Protein AF-A0A7S0QGD7-F1 (afdb_monomer_lite)

Structure (mmCIF, N/CA/C/O backbone):
data_AF-A0A7S0QGD7-F1
#
_entry.id   AF-A0A7S0QGD7-F1
#
loop_
_atom_site.group_PDB
_atom_site.id
_atom_site.type_symbol
_atom_site.label_atom_id
_atom_site.label_alt_id
_atom_site.label_comp_id
_atom_site.label_asym_id
_atom_site.label_entity_id
_atom_site.label_seq_id
_atom_site.pdbx_PDB_ins_code
_atom_site.Cartn_x
_atom_site.Cartn_y
_atom_site.Cartn_z
_atom_site.occupancy
_atom_site.B_iso_or_equiv
_atom_site.auth_seq_id
_atom_site.auth_comp_id
_atom_site.auth_asym_id
_atom_site.auth_atom_id
_atom_site.pdbx_PDB_model_num
ATOM 1 N N . MET A 1 1 ? 4.410 7.554 -33.770 1.00 37.44 1 MET A N 1
ATOM 2 C CA . MET A 1 1 ? 4.628 6.536 -34.822 1.00 37.44 1 MET A CA 1
ATOM 3 C C . MET A 1 1 ? 3.357 5.714 -34.917 1.00 37.44 1 MET A C 1
ATOM 5 O O . MET A 1 1 ? 2.887 5.290 -33.873 1.00 37.44 1 MET A O 1
ATOM 9 N N . ALA A 1 2 ? 2.767 5.565 -36.105 1.00 34.56 2 ALA A N 1
ATOM 10 C CA . ALA A 1 2 ? 1.618 4.678 -36.307 1.00 34.56 2 ALA A CA 1
ATOM 11 C C . ALA A 1 2 ? 2.137 3.257 -36.584 1.00 34.56 2 ALA A C 1
ATOM 13 O O . ALA A 1 2 ? 3.030 3.092 -37.414 1.00 34.56 2 ALA A O 1
ATOM 14 N N . PHE A 1 3 ? 1.630 2.265 -35.852 1.00 37.47 3 PHE A N 1
ATOM 15 C CA . PHE A 1 3 ? 2.099 0.873 -35.857 1.00 37.47 3 PHE A CA 1
ATOM 16 C C . PHE A 1 3 ? 1.138 -0.060 -36.622 1.00 37.47 3 PHE A C 1
ATOM 18 O O . PHE A 1 3 ? 0.799 -1.139 -36.138 1.00 37.47 3 PHE A O 1
ATOM 25 N N . ASP A 1 4 ? 0.676 0.342 -37.808 1.00 34.66 4 ASP A N 1
ATOM 26 C CA . ASP A 1 4 ? -0.223 -0.497 -38.610 1.00 34.66 4 ASP A CA 1
ATOM 27 C C . ASP A 1 4 ? 0.532 -1.688 -39.229 1.00 34.66 4 ASP A C 1
ATOM 29 O O . ASP A 1 4 ? 1.551 -1.521 -39.899 1.00 34.66 4 ASP A O 1
ATOM 33 N N . GLY A 1 5 ? 0.025 -2.907 -39.002 1.00 48.41 5 GLY A N 1
ATOM 34 C CA . GLY A 1 5 ? 0.535 -4.151 -39.604 1.00 48.41 5 GLY A CA 1
ATOM 35 C C . GLY A 1 5 ? 1.530 -4.956 -38.759 1.00 48.41 5 GLY A C 1
ATOM 36 O O . GLY A 1 5 ? 1.986 -6.011 -39.199 1.00 48.41 5 GLY A O 1
ATOM 37 N N . ILE A 1 6 ? 1.851 -4.506 -37.545 1.00 41.91 6 ILE A N 1
ATOM 38 C CA . ILE A 1 6 ? 2.681 -5.259 -36.598 1.00 41.91 6 ILE A CA 1
ATOM 39 C C . ILE A 1 6 ? 1.785 -6.226 -35.796 1.00 41.91 6 ILE A C 1
ATOM 41 O O . ILE A 1 6 ? 0.748 -5.789 -35.290 1.00 41.91 6 ILE A O 1
ATOM 45 N N . PRO A 1 7 ? 2.144 -7.519 -35.642 1.00 56.75 7 PRO A N 1
ATOM 46 C CA . PRO A 1 7 ? 1.398 -8.440 -34.783 1.00 56.75 7 PRO A CA 1
ATOM 47 C C . PRO A 1 7 ? 1.181 -7.852 -33.381 1.00 56.75 7 PRO A C 1
ATOM 49 O O . PRO A 1 7 ? 2.079 -7.225 -32.824 1.00 56.75 7 PRO A O 1
ATOM 52 N N . ALA A 1 8 ? 0.007 -8.060 -32.778 1.00 60.03 8 ALA A N 1
ATOM 53 C CA . ALA A 1 8 ? -0.340 -7.451 -31.487 1.00 60.03 8 ALA A CA 1
ATOM 54 C C . ALA A 1 8 ? 0.658 -7.783 -30.355 1.00 60.03 8 ALA A C 1
ATOM 56 O O . ALA A 1 8 ? 0.902 -6.956 -29.475 1.00 60.03 8 ALA A O 1
ATOM 57 N N . THR A 1 9 ? 1.275 -8.968 -30.398 1.00 59.69 9 THR A N 1
ATOM 58 C CA . THR A 1 9 ? 2.369 -9.367 -29.495 1.00 59.69 9 THR A CA 1
ATOM 59 C C . THR A 1 9 ? 3.579 -8.448 -29.648 1.00 59.69 9 THR A C 1
ATOM 61 O O . THR A 1 9 ? 4.047 -7.867 -28.672 1.00 59.69 9 THR A O 1
ATOM 64 N N . THR A 1 10 ? 3.982 -8.192 -30.890 1.00 64.69 10 THR A N 1
ATOM 65 C CA . THR A 1 10 ? 5.076 -7.285 -31.234 1.00 64.69 10 THR A CA 1
ATOM 66 C C . THR A 1 10 ? 4.744 -5.827 -30.896 1.00 64.69 10 THR A C 1
ATOM 68 O O . THR A 1 10 ? 5.628 -5.084 -30.486 1.00 64.69 10 THR A O 1
ATOM 71 N N . HIS A 1 11 ? 3.475 -5.405 -30.951 1.00 76.44 11 HIS A N 1
ATOM 72 C CA . HIS A 1 11 ? 3.074 -4.064 -30.500 1.00 76.44 11 HIS A CA 1
ATOM 73 C C . HIS A 1 11 ? 3.329 -3.854 -28.994 1.00 76.44 11 HIS A C 1
ATOM 75 O O . HIS A 1 11 ? 3.847 -2.814 -28.573 1.00 76.44 11 HIS A O 1
ATOM 81 N N . LYS A 1 12 ? 2.991 -4.849 -28.167 1.00 80.50 12 LYS A N 1
ATOM 82 C CA . LYS A 1 12 ? 3.200 -4.803 -26.713 1.00 80.50 12 LYS A CA 1
ATOM 83 C C . LYS A 1 12 ? 4.687 -4.737 -26.362 1.00 80.50 12 LYS A C 1
ATOM 85 O O . LYS A 1 12 ? 5.102 -3.875 -25.593 1.00 80.50 12 LYS A O 1
ATOM 90 N N . GLU A 1 13 ? 5.485 -5.594 -26.982 1.00 83.38 13 GLU A N 1
ATOM 91 C CA . GLU A 1 13 ? 6.941 -5.640 -26.820 1.00 83.38 13 GLU A CA 1
ATOM 92 C C . GLU A 1 13 ? 7.596 -4.324 -27.274 1.00 83.38 13 GLU A C 1
ATOM 94 O O . GLU A 1 13 ? 8.417 -3.752 -26.556 1.00 83.38 13 GLU A O 1
ATOM 99 N N . CYS A 1 14 ? 7.172 -3.762 -28.413 1.00 81.62 14 CYS A N 1
ATOM 100 C CA . CYS A 1 14 ? 7.611 -2.437 -28.859 1.00 81.62 14 CYS A CA 1
ATOM 101 C C . CYS A 1 14 ? 7.268 -1.333 -27.849 1.00 81.62 14 CYS A C 1
ATOM 103 O O . CYS A 1 14 ? 8.095 -0.452 -27.612 1.00 81.62 14 CYS A O 1
ATOM 105 N N . THR A 1 15 ? 6.088 -1.388 -27.225 1.00 85.00 15 THR A N 1
ATOM 106 C CA . THR A 1 15 ? 5.669 -0.411 -26.204 1.00 85.00 15 THR A CA 1
ATOM 107 C C . THR A 1 15 ? 6.567 -0.486 -24.967 1.00 85.00 15 THR A C 1
ATOM 109 O O . THR A 1 15 ? 7.046 0.537 -24.478 1.00 85.00 15 THR A O 1
ATOM 112 N N . MET A 1 16 ? 6.864 -1.699 -24.498 1.00 88.25 16 MET A N 1
ATOM 113 C CA . MET A 1 16 ? 7.786 -1.936 -23.386 1.00 88.25 16 MET A CA 1
ATOM 114 C C . MET A 1 16 ? 9.193 -1.403 -23.664 1.00 88.25 16 MET A C 1
ATOM 116 O O . MET A 1 16 ? 9.771 -0.705 -22.830 1.00 88.25 16 MET A O 1
ATOM 120 N N . LEU A 1 17 ? 9.734 -1.704 -24.848 1.00 82.62 17 LEU A N 1
ATOM 121 C CA . LEU A 1 17 ? 11.051 -1.229 -25.274 1.00 82.62 17 LEU A CA 1
ATOM 122 C C . LEU A 1 17 ? 11.107 0.297 -25.353 1.00 82.62 17 LEU A C 1
ATOM 124 O O . LEU A 1 17 ? 12.063 0.899 -24.863 1.00 82.62 17 LEU A O 1
ATOM 128 N N . ALA A 1 18 ? 10.084 0.919 -25.945 1.00 82.50 18 ALA A N 1
ATOM 129 C CA . ALA A 1 18 ? 9.985 2.370 -26.044 1.00 82.50 18 ALA A CA 1
ATOM 130 C C . ALA A 1 18 ? 9.961 3.022 -24.655 1.00 82.50 18 ALA A C 1
ATOM 132 O O . ALA A 1 18 ? 10.733 3.947 -24.408 1.00 82.50 18 ALA A O 1
ATOM 133 N N . PHE A 1 19 ? 9.164 2.483 -23.727 1.00 86.69 19 PHE A N 1
ATOM 134 C CA . PHE A 1 19 ? 9.094 2.972 -22.351 1.00 86.69 19 PHE A CA 1
ATOM 135 C C . PHE A 1 19 ? 10.448 2.884 -21.631 1.00 86.69 19 PHE A C 1
ATOM 137 O O . PHE A 1 19 ? 10.914 3.868 -21.054 1.00 86.69 19 PHE A O 1
ATOM 144 N N . LEU A 1 20 ? 11.120 1.729 -21.688 1.00 85.62 20 LEU A N 1
ATOM 145 C CA . LEU A 1 20 ? 12.429 1.557 -21.050 1.00 85.62 20 LEU A CA 1
ATOM 146 C C . LEU A 1 20 ? 13.501 2.491 -21.637 1.00 85.62 20 LEU A C 1
ATOM 148 O O . LEU A 1 20 ? 14.404 2.923 -20.910 1.00 85.62 20 LEU A O 1
ATOM 152 N N . TYR A 1 21 ? 13.413 2.783 -22.938 1.00 80.75 21 TYR A N 1
ATOM 153 C CA . TYR A 1 21 ? 14.302 3.712 -23.630 1.00 80.75 21 TYR A CA 1
ATOM 154 C C . TYR A 1 21 ? 14.054 5.159 -23.193 1.00 80.75 21 TYR A C 1
ATOM 156 O O . TYR A 1 21 ? 14.991 5.837 -22.777 1.00 80.75 21 TYR A O 1
ATOM 164 N N . GLU A 1 22 ? 12.797 5.609 -23.216 1.00 82.81 22 GLU A N 1
ATOM 165 C CA . GLU A 1 22 ? 12.394 6.958 -22.798 1.00 82.81 22 GLU A CA 1
ATOM 166 C C . GLU A 1 22 ? 12.789 7.246 -21.345 1.00 82.81 22 GLU A C 1
ATOM 168 O O . GLU A 1 22 ? 13.315 8.311 -21.025 1.00 82.81 22 GLU A O 1
ATOM 173 N N . LYS A 1 23 ? 12.608 6.259 -20.463 1.00 85.56 23 LYS A N 1
ATOM 174 C CA . LYS A 1 23 ? 12.928 6.364 -19.036 1.00 85.56 23 LYS A CA 1
ATOM 175 C C . LYS A 1 23 ? 14.399 6.140 -18.697 1.00 85.56 23 LYS A C 1
ATOM 177 O O . LYS A 1 23 ? 14.766 6.165 -17.520 1.00 85.56 23 LYS A O 1
ATOM 182 N N . ASN A 1 24 ? 15.247 5.908 -19.699 1.00 82.31 24 ASN A N 1
ATOM 183 C CA . ASN A 1 24 ? 16.685 5.693 -19.543 1.00 82.31 24 ASN A CA 1
ATOM 184 C C . ASN A 1 24 ? 17.036 4.602 -18.503 1.00 82.31 24 ASN A C 1
ATOM 186 O O . ASN A 1 24 ? 18.085 4.662 -17.865 1.00 82.31 24 ASN A O 1
ATOM 190 N N . VAL A 1 25 ? 16.170 3.589 -18.326 1.00 76.94 25 VAL A N 1
ATOM 191 C CA . VAL A 1 25 ? 16.216 2.577 -17.238 1.00 76.94 25 VAL A CA 1
ATOM 192 C C . VAL A 1 25 ? 17.491 1.732 -17.265 1.00 76.94 25 VAL A C 1
ATOM 194 O O . VAL A 1 25 ? 17.766 0.993 -16.334 1.00 76.94 25 VAL A O 1
ATOM 197 N N . VAL A 1 26 ? 18.347 1.841 -18.277 1.00 62.25 26 VAL A N 1
ATOM 198 C CA . VAL A 1 26 ? 19.556 1.023 -18.357 1.00 62.25 26 VAL A CA 1
ATOM 199 C C . VAL A 1 26 ? 20.800 1.898 -18.473 1.00 62.25 26 VAL A C 1
ATOM 201 O O . VAL A 1 26 ? 21.200 2.324 -19.554 1.00 62.25 26 VAL A O 1
ATOM 204 N N . ARG A 1 27 ? 21.500 2.059 -17.341 1.00 50.19 27 ARG A N 1
ATOM 205 C CA . ARG A 1 27 ? 22.958 2.239 -17.350 1.00 50.19 27 ARG A CA 1
ATOM 206 C C . ARG A 1 27 ? 23.563 0.863 -17.578 1.00 50.19 27 ARG A C 1
ATOM 208 O O . ARG A 1 27 ? 23.903 0.162 -16.632 1.00 50.19 27 ARG A O 1
ATOM 215 N N . ILE A 1 28 ? 23.753 0.477 -18.829 1.00 54.00 28 ILE A N 1
ATOM 216 C CA . ILE A 1 28 ? 24.900 -0.395 -19.070 1.00 54.00 28 ILE A CA 1
ATOM 217 C C . ILE A 1 28 ? 26.111 0.513 -18.871 1.00 54.00 28 ILE A C 1
ATOM 219 O O . ILE A 1 28 ? 26.023 1.687 -19.241 1.00 54.00 28 ILE A O 1
ATOM 223 N N . ARG A 1 29 ? 27.154 0.017 -18.187 1.00 52.53 29 ARG A N 1
ATOM 224 C CA . ARG A 1 29 ? 28.385 0.762 -17.851 1.00 52.53 29 ARG A CA 1
ATOM 225 C C . ARG A 1 29 ? 28.686 1.840 -18.896 1.00 52.53 29 ARG A C 1
ATOM 227 O O . ARG A 1 29 ? 28.583 1.566 -20.089 1.00 52.53 29 ARG A O 1
ATOM 234 N N . ALA A 1 30 ? 29.058 3.048 -18.470 1.00 48.59 30 ALA A N 1
ATOM 235 C CA . ALA A 1 30 ? 29.512 4.073 -19.409 1.00 48.59 30 ALA A CA 1
ATOM 236 C C . ALA A 1 30 ? 30.524 3.443 -20.394 1.00 48.59 30 ALA A C 1
ATOM 238 O O . ALA A 1 30 ? 31.531 2.892 -19.956 1.00 48.59 30 ALA A O 1
ATOM 239 N N . GLY A 1 31 ? 30.191 3.424 -21.692 1.00 56.72 31 GLY A N 1
ATOM 240 C CA . GLY A 1 31 ? 30.956 2.714 -22.730 1.00 56.72 31 GLY A CA 1
ATOM 241 C C . GLY A 1 31 ? 30.296 1.467 -23.336 1.00 56.72 31 GLY A C 1
ATOM 242 O O . GLY A 1 31 ? 30.813 0.920 -24.306 1.00 56.72 31 GLY A O 1
ATOM 243 N N . SER A 1 32 ? 29.149 1.015 -22.835 1.00 67.94 32 SER A N 1
ATOM 244 C CA . SER A 1 32 ? 28.465 -0.136 -23.422 1.00 67.94 32 SER A CA 1
ATOM 245 C C . SER A 1 32 ? 27.886 0.147 -24.794 1.00 67.94 32 SER A C 1
ATOM 247 O O . SER A 1 32 ? 27.214 1.159 -25.023 1.00 67.94 32 SER A O 1
ATOM 249 N N . THR A 1 33 ? 28.115 -0.793 -25.704 1.00 72.88 33 THR A N 1
ATOM 250 C CA . THR A 1 33 ? 27.683 -0.660 -27.088 1.00 72.88 33 THR A CA 1
ATOM 251 C C . THR A 1 33 ? 26.153 -0.731 -27.199 1.00 72.88 33 THR A C 1
ATOM 253 O O . THR A 1 33 ? 25.484 -1.344 -26.353 1.00 72.88 33 THR A O 1
ATOM 256 N N . PRO A 1 34 ? 25.568 -0.130 -28.252 1.00 68.56 34 PRO A N 1
ATOM 257 C CA . PRO A 1 34 ? 24.153 -0.299 -28.583 1.00 68.56 34 PRO A CA 1
ATOM 258 C C . PRO A 1 34 ? 23.689 -1.765 -28.593 1.00 68.56 34 PRO A C 1
ATOM 260 O O . PRO A 1 34 ? 22.565 -2.043 -28.180 1.00 68.56 34 PRO A O 1
ATOM 263 N N . ASP A 1 35 ? 24.559 -2.703 -28.973 1.00 71.62 35 ASP A N 1
ATOM 264 C CA . ASP A 1 35 ? 24.234 -4.132 -29.035 1.00 71.62 35 ASP A CA 1
ATOM 265 C C . ASP A 1 35 ? 24.026 -4.765 -27.659 1.00 71.62 35 ASP A C 1
ATOM 267 O O . ASP A 1 35 ? 23.107 -5.565 -27.485 1.00 71.62 35 ASP A O 1
ATOM 271 N N . ILE A 1 36 ? 24.825 -4.388 -26.655 1.00 70.88 36 ILE A N 1
ATOM 272 C CA . ILE A 1 36 ? 24.639 -4.889 -25.284 1.00 70.88 36 ILE A CA 1
ATOM 273 C C . ILE A 1 36 ? 23.316 -4.351 -24.720 1.00 70.88 36 ILE A C 1
ATOM 275 O O . ILE A 1 36 ? 22.576 -5.093 -24.075 1.00 70.88 36 ILE A O 1
ATOM 279 N N . ARG A 1 37 ? 22.967 -3.093 -25.041 1.00 69.19 37 ARG A N 1
ATOM 280 C CA . ARG A 1 37 ? 21.659 -2.502 -24.693 1.00 69.19 37 ARG A CA 1
ATOM 281 C C . ARG A 1 37 ? 20.523 -3.288 -25.304 1.00 69.19 37 ARG A C 1
ATOM 283 O O . ARG A 1 37 ? 19.630 -3.727 -24.586 1.00 69.19 37 ARG A O 1
ATOM 290 N N . LYS A 1 38 ? 20.603 -3.532 -26.607 1.00 70.38 38 LYS A N 1
ATOM 291 C CA . LYS A 1 38 ? 19.592 -4.289 -27.337 1.00 70.38 38 LYS A CA 1
ATOM 292 C C . LYS A 1 38 ? 19.417 -5.704 -26.780 1.00 70.38 38 LYS A C 1
ATOM 294 O O . LYS A 1 38 ? 18.283 -6.133 -26.619 1.00 70.38 38 LYS A O 1
ATOM 299 N N . ARG A 1 39 ? 20.504 -6.402 -26.433 1.00 74.38 39 ARG A N 1
ATOM 300 C CA . ARG A 1 39 ? 20.441 -7.750 -25.838 1.00 74.38 39 ARG A CA 1
ATOM 301 C C . ARG A 1 39 ? 19.778 -7.759 -24.467 1.00 74.38 39 ARG A C 1
ATOM 303 O O . ARG A 1 39 ? 18.921 -8.597 -24.232 1.00 74.38 39 ARG A O 1
ATOM 310 N N . PHE A 1 40 ? 20.134 -6.827 -23.585 1.00 77.31 40 PHE A N 1
ATOM 311 C CA . PHE A 1 40 ? 19.530 -6.758 -22.254 1.00 77.31 40 PHE A CA 1
ATOM 312 C C . PHE A 1 40 ? 18.038 -6.410 -22.320 1.00 77.31 40 PHE A C 1
ATOM 314 O O . PHE A 1 40 ? 17.220 -7.057 -21.675 1.00 77.31 40 PHE A O 1
ATOM 321 N N . TYR A 1 41 ? 17.667 -5.442 -23.161 1.00 78.81 41 TYR A N 1
ATOM 322 C CA . TYR A 1 41 ? 16.263 -5.125 -23.404 1.00 78.81 41 TYR A CA 1
ATOM 323 C C . TYR A 1 41 ? 15.497 -6.304 -24.001 1.00 78.81 41 TYR A C 1
ATOM 325 O O . TYR A 1 41 ? 14.396 -6.603 -23.552 1.00 78.81 41 TYR A O 1
ATOM 333 N N . SER A 1 42 ? 16.100 -7.000 -24.966 1.00 79.12 42 SER A N 1
ATOM 334 C CA . SER A 1 42 ? 15.523 -8.217 -25.531 1.00 79.12 42 SER A CA 1
ATOM 335 C C . SER A 1 42 ? 15.345 -9.292 -24.466 1.00 79.12 42 SER A C 1
ATOM 337 O O . SER A 1 42 ? 14.331 -9.959 -24.496 1.00 79.12 42 SER A O 1
ATOM 339 N N . ALA A 1 43 ? 16.263 -9.438 -23.508 1.00 81.88 43 ALA A N 1
ATOM 340 C CA . ALA A 1 43 ? 16.107 -10.402 -22.423 1.00 81.88 43 ALA A CA 1
ATOM 341 C C . ALA A 1 43 ? 14.941 -10.040 -21.488 1.00 81.88 43 ALA A C 1
ATOM 343 O O . ALA A 1 43 ? 14.202 -10.927 -21.092 1.00 81.88 43 ALA A O 1
ATOM 344 N N . ILE A 1 44 ? 14.726 -8.755 -21.175 1.00 82.19 44 ILE A N 1
ATOM 345 C CA . ILE A 1 44 ? 13.566 -8.315 -20.372 1.00 82.19 44 ILE A CA 1
ATOM 346 C C . ILE A 1 44 ? 12.249 -8.518 -21.125 1.00 82.19 44 ILE A C 1
ATOM 348 O O . ILE A 1 44 ? 11.238 -8.842 -20.513 1.00 82.19 44 ILE A O 1
ATOM 352 N N . VAL A 1 45 ? 12.239 -8.274 -22.434 1.00 81.69 45 VAL A N 1
ATOM 353 C CA . VAL A 1 45 ? 11.014 -8.296 -23.245 1.00 81.69 45 VAL A CA 1
ATOM 354 C C . VAL A 1 45 ? 10.682 -9.698 -23.764 1.00 81.69 45 VAL A C 1
ATOM 356 O O . VAL A 1 45 ? 9.514 -10.041 -23.881 1.00 81.69 45 VAL A O 1
ATOM 359 N N . HIS A 1 46 ? 11.705 -10.520 -23.983 1.00 82.81 46 HIS A N 1
ATOM 360 C CA . HIS A 1 46 ? 11.643 -11.907 -24.445 1.00 82.81 46 HIS A CA 1
ATOM 361 C C . HIS A 1 46 ? 12.409 -12.809 -23.463 1.00 82.81 46 HIS A C 1
ATOM 363 O O . HIS A 1 46 ? 13.513 -13.285 -23.778 1.00 82.81 46 HIS A O 1
ATOM 369 N N . PRO A 1 47 ? 11.882 -12.997 -22.238 1.00 81.62 47 PRO A N 1
ATOM 370 C CA . PRO A 1 47 ? 12.574 -13.719 -21.172 1.00 81.62 47 PRO A CA 1
ATOM 371 C C . PRO A 1 47 ? 12.953 -15.155 -21.549 1.00 81.62 47 PRO A C 1
ATOM 373 O O . PRO A 1 47 ? 13.975 -15.653 -21.083 1.00 81.62 47 PRO A O 1
ATOM 376 N N . GLU A 1 48 ? 12.205 -15.790 -22.453 1.00 83.38 48 GLU A N 1
ATOM 377 C CA . GLU A 1 48 ? 12.449 -17.136 -22.980 1.00 83.38 48 GLU A CA 1
ATOM 378 C C . GLU A 1 48 ? 13.778 -17.281 -23.733 1.00 83.38 48 GLU A C 1
ATOM 380 O O . GLU A 1 48 ? 14.266 -18.391 -23.941 1.00 83.38 48 GLU A O 1
ATOM 385 N N . THR A 1 49 ? 14.377 -16.163 -24.144 1.00 77.56 49 THR A N 1
ATOM 386 C CA . THR A 1 49 ? 15.662 -16.137 -24.856 1.00 77.56 49 THR A CA 1
ATOM 387 C C . THR A 1 49 ? 16.860 -15.927 -23.927 1.00 77.56 49 THR A C 1
ATOM 389 O O . THR A 1 49 ? 18.003 -15.889 -24.389 1.00 77.56 49 THR A O 1
ATOM 392 N N . SER A 1 50 ? 16.616 -15.771 -22.621 1.00 78.94 50 SER A N 1
ATOM 393 C CA . SER A 1 50 ? 17.632 -15.416 -21.634 1.00 78.94 50 SER A CA 1
ATOM 394 C C . SER A 1 50 ? 18.196 -16.621 -20.880 1.00 78.94 50 SER A C 1
ATOM 396 O O . SER A 1 50 ? 17.554 -17.656 -20.740 1.00 78.94 50 SER A O 1
ATOM 398 N N . TYR A 1 51 ? 19.404 -16.458 -20.337 1.00 72.00 51 TYR A N 1
ATOM 399 C CA . TYR A 1 51 ? 20.022 -17.431 -19.431 1.00 72.00 51 TYR A CA 1
ATOM 400 C C . TYR A 1 51 ? 19.339 -17.461 -18.049 1.00 72.00 51 TYR A C 1
ATOM 402 O O . TYR A 1 51 ? 19.343 -18.494 -17.390 1.00 72.00 51 TYR A O 1
ATOM 410 N N . ASP A 1 52 ? 18.728 -16.347 -17.629 1.00 77.62 52 ASP A N 1
ATOM 411 C CA . ASP A 1 52 ? 18.010 -16.214 -16.353 1.00 77.62 52 ASP A CA 1
ATOM 412 C C . ASP A 1 52 ? 16.515 -15.947 -16.597 1.00 77.62 52 ASP A C 1
ATOM 414 O O . ASP A 1 52 ? 16.001 -14.840 -16.415 1.00 77.62 52 ASP A O 1
ATOM 418 N N . VAL A 1 53 ? 15.825 -16.967 -17.114 1.00 78.75 53 VAL A N 1
ATOM 419 C CA . VAL A 1 53 ? 14.422 -16.872 -17.552 1.00 78.75 53 VAL A CA 1
ATOM 420 C C . VAL A 1 53 ? 13.515 -16.396 -16.412 1.00 78.75 53 VAL A C 1
ATOM 422 O O . VAL A 1 53 ? 12.727 -15.471 -16.599 1.00 78.75 53 VAL A O 1
ATOM 425 N N . THR A 1 54 ? 13.668 -16.952 -15.207 1.00 78.94 54 THR A N 1
ATOM 426 C CA . THR A 1 54 ? 12.821 -16.634 -14.046 1.00 78.94 54 THR A CA 1
ATOM 427 C C . THR A 1 54 ? 12.907 -15.161 -13.648 1.00 78.94 54 THR A C 1
ATOM 429 O O . THR A 1 54 ? 11.883 -14.533 -13.358 1.00 78.94 54 THR A O 1
ATOM 432 N N . PHE A 1 55 ? 14.114 -14.588 -13.640 1.00 81.00 55 PHE A N 1
ATOM 433 C CA . PHE A 1 55 ? 14.318 -13.173 -13.352 1.00 81.00 55 PHE A CA 1
ATOM 434 C C . PHE A 1 55 ? 13.605 -12.283 -14.374 1.00 81.00 55 PHE A C 1
ATOM 436 O O . PHE A 1 55 ? 12.807 -11.408 -14.016 1.00 81.00 55 PHE A O 1
ATOM 443 N N . PHE A 1 56 ? 13.851 -12.530 -15.661 1.00 83.00 56 PHE A N 1
ATOM 444 C CA . PHE A 1 56 ? 13.309 -11.683 -16.715 1.00 83.00 56 PHE A CA 1
ATOM 445 C C . PHE A 1 56 ? 11.802 -11.866 -16.907 1.00 83.00 56 PHE A C 1
ATOM 447 O O . PHE A 1 56 ? 11.124 -10.895 -17.231 1.00 83.00 56 PHE A O 1
ATOM 454 N N . GLU A 1 57 ? 11.233 -13.040 -16.620 1.00 85.25 57 GLU A N 1
ATOM 455 C CA . GLU A 1 57 ? 9.780 -13.236 -16.614 1.00 85.25 57 GLU A CA 1
ATOM 456 C C . GLU A 1 57 ? 9.080 -12.339 -15.585 1.00 85.25 57 GLU A C 1
ATOM 458 O O . GLU A 1 57 ? 8.015 -11.775 -15.863 1.00 85.25 57 GLU A O 1
ATOM 463 N N . LYS A 1 58 ? 9.670 -12.171 -14.394 1.00 80.75 58 LYS A N 1
ATOM 464 C CA . LYS A 1 58 ? 9.135 -11.268 -13.362 1.00 80.75 58 LYS A CA 1
ATOM 465 C C . LYS A 1 58 ? 9.201 -9.813 -13.823 1.00 80.75 58 LYS A C 1
ATOM 467 O O . LYS A 1 58 ? 8.199 -9.098 -13.720 1.00 80.75 58 LYS A O 1
ATOM 472 N N . ALA A 1 59 ? 10.343 -9.390 -14.365 1.00 83.44 59 ALA A N 1
ATOM 473 C CA . ALA A 1 59 ? 10.521 -8.043 -14.906 1.00 83.44 59 ALA A CA 1
ATOM 474 C C . ALA A 1 59 ? 9.538 -7.766 -16.059 1.00 83.44 59 ALA A C 1
ATOM 476 O O . ALA A 1 59 ? 8.849 -6.744 -16.048 1.00 83.44 59 ALA A O 1
ATOM 477 N N . HIS A 1 60 ? 9.389 -8.712 -16.991 1.00 87.00 60 HIS A N 1
ATOM 478 C CA . HIS A 1 60 ? 8.445 -8.651 -18.105 1.00 87.00 60 HIS A CA 1
ATOM 479 C C . HIS A 1 60 ? 6.998 -8.486 -17.622 1.00 87.00 60 HIS A C 1
ATOM 481 O O . HIS A 1 60 ? 6.270 -7.617 -18.104 1.00 87.00 60 HIS A O 1
ATOM 487 N N . LYS A 1 61 ? 6.571 -9.272 -16.622 1.00 84.62 61 LYS A N 1
ATOM 488 C CA . LYS A 1 61 ? 5.223 -9.171 -16.037 1.00 84.62 61 LYS A CA 1
ATOM 489 C C . LYS A 1 61 ? 4.964 -7.795 -15.417 1.00 84.62 61 LYS A C 1
ATOM 491 O O . LYS A 1 61 ? 3.895 -7.232 -15.645 1.00 84.62 61 LYS A O 1
ATOM 496 N N . LYS A 1 62 ? 5.919 -7.231 -14.669 1.00 84.81 62 LYS A N 1
ATOM 497 C CA . LYS A 1 62 ? 5.796 -5.877 -14.090 1.00 84.81 62 LYS A CA 1
ATOM 498 C C . LYS A 1 62 ? 5.721 -4.806 -15.171 1.00 84.81 62 LYS A C 1
ATOM 500 O O . LYS A 1 62 ? 4.811 -3.980 -15.168 1.00 84.81 62 LYS A O 1
ATOM 505 N N . LEU A 1 63 ? 6.639 -4.867 -16.132 1.00 87.56 63 LEU A N 1
ATOM 506 C CA . LEU A 1 63 ? 6.698 -3.937 -17.251 1.00 87.56 63 LEU A CA 1
ATOM 507 C C . LEU A 1 63 ? 5.414 -3.987 -18.084 1.00 87.56 63 LEU A C 1
ATOM 509 O O . LEU A 1 63 ? 4.877 -2.949 -18.460 1.00 87.56 63 LEU A O 1
ATOM 513 N N . SER A 1 64 ? 4.861 -5.183 -18.287 1.00 86.75 64 SER A N 1
ATOM 514 C CA . SER A 1 64 ? 3.584 -5.387 -18.970 1.00 86.75 64 SER A CA 1
ATOM 515 C C . SER A 1 64 ? 2.415 -4.716 -18.274 1.00 86.75 64 SER A C 1
ATOM 517 O O . SER A 1 64 ? 1.474 -4.344 -18.964 1.00 86.75 64 SER A O 1
ATOM 519 N N . ARG A 1 65 ? 2.421 -4.637 -16.941 1.00 84.50 65 ARG A N 1
ATOM 520 C CA . ARG A 1 65 ? 1.346 -3.988 -16.183 1.00 84.50 65 ARG A CA 1
ATOM 521 C C . ARG A 1 65 ? 1.463 -2.469 -16.291 1.00 84.50 65 ARG A C 1
ATOM 523 O O . ARG A 1 65 ? 0.494 -1.817 -16.634 1.00 84.50 65 ARG A O 1
ATOM 530 N N . ILE A 1 66 ? 2.668 -1.924 -16.116 1.00 87.06 66 ILE A N 1
ATOM 531 C CA . ILE A 1 66 ? 2.927 -0.471 -16.171 1.00 87.06 66 ILE A CA 1
ATOM 532 C C . ILE A 1 66 ? 2.724 0.122 -17.576 1.00 87.06 66 ILE A C 1
ATOM 534 O O . ILE A 1 66 ? 2.310 1.274 -17.725 1.00 87.06 66 ILE A O 1
ATOM 538 N N . THR A 1 67 ? 3.019 -0.662 -18.614 1.00 86.88 67 THR A N 1
ATOM 539 C CA . THR A 1 67 ? 2.883 -0.241 -20.020 1.00 86.88 67 THR A CA 1
ATOM 540 C C . THR A 1 67 ? 1.549 -0.620 -20.650 1.00 86.88 67 THR A C 1
ATOM 542 O O . THR A 1 67 ? 1.290 -0.230 -21.789 1.00 86.88 67 THR A O 1
ATOM 545 N N . ALA A 1 68 ? 0.690 -1.353 -19.936 1.00 82.06 68 ALA A N 1
ATOM 546 C CA . ALA A 1 68 ? -0.676 -1.537 -20.388 1.00 82.06 68 ALA A CA 1
ATOM 547 C C . ALA A 1 68 ? -1.370 -0.166 -20.449 1.00 82.06 68 ALA A C 1
ATOM 549 O O . ALA A 1 68 ? -1.215 0.672 -19.562 1.00 82.06 68 ALA A O 1
ATOM 550 N N . THR A 1 69 ? -2.124 0.073 -21.522 1.00 67.25 69 THR A N 1
ATOM 551 C CA . THR A 1 69 ? -2.964 1.274 -21.665 1.00 67.25 69 THR A CA 1
ATOM 552 C C . THR A 1 69 ? -4.230 1.199 -20.818 1.00 67.25 69 THR A C 1
ATOM 554 O O . THR A 1 69 ? -4.979 2.165 -20.757 1.00 67.25 69 THR A O 1
ATOM 557 N N . THR A 1 70 ? -4.494 0.042 -20.216 1.00 64.75 70 THR A N 1
ATOM 558 C CA . THR A 1 70 ? -5.532 -0.138 -19.209 1.00 64.75 70 THR A CA 1
ATOM 559 C C . THR A 1 70 ? -4.962 0.257 -17.855 1.00 64.75 70 THR A C 1
ATOM 561 O O . THR A 1 70 ? -3.882 -0.224 -17.504 1.00 64.75 70 THR A O 1
ATOM 564 N N . ASP A 1 71 ? -5.693 1.092 -17.120 1.00 64.56 71 ASP A N 1
ATOM 565 C CA . ASP A 1 71 ? -5.397 1.449 -15.730 1.00 64.56 71 ASP A CA 1
ATOM 566 C C . ASP A 1 71 ? -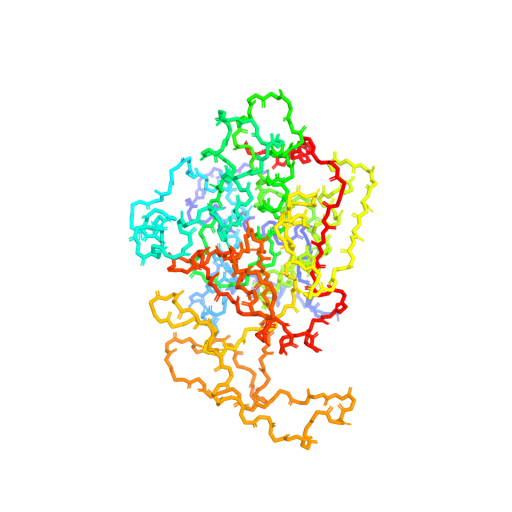5.241 0.186 -14.858 1.00 64.56 71 ASP A C 1
ATOM 568 O O . ASP A 1 71 ? -5.611 -0.925 -15.270 1.00 64.56 71 ASP A O 1
ATOM 572 N N . ASP A 1 72 ? -4.677 0.338 -13.655 1.00 68.31 72 ASP A N 1
ATOM 573 C CA . ASP A 1 72 ? -4.570 -0.750 -12.674 1.00 68.31 72 ASP A CA 1
ATOM 574 C C . ASP A 1 72 ? -5.871 -1.567 -12.606 1.00 68.31 72 ASP A C 1
ATOM 576 O O . ASP A 1 72 ? -6.961 -1.011 -12.528 1.00 68.31 72 ASP A O 1
ATOM 580 N N . TYR A 1 73 ? -5.807 -2.901 -12.631 1.00 59.25 73 TYR A N 1
ATOM 581 C CA . TYR A 1 73 ? -7.037 -3.691 -12.540 1.00 59.25 73 TYR A CA 1
ATOM 582 C C . TYR A 1 73 ? -7.643 -3.533 -11.141 1.00 59.25 73 TYR A C 1
ATOM 584 O O . TYR A 1 73 ? -7.180 -4.159 -10.185 1.00 59.25 73 TYR A O 1
ATOM 592 N N . VAL A 1 74 ? -8.689 -2.715 -11.027 1.00 55.09 74 VAL A N 1
ATOM 593 C CA . VAL A 1 74 ? -9.491 -2.606 -9.812 1.00 55.09 74 VAL A CA 1
ATOM 594 C C . VAL A 1 74 ? -10.785 -3.350 -10.006 1.00 55.09 74 VAL A C 1
ATOM 596 O O . VAL A 1 74 ? -11.536 -3.154 -10.959 1.00 55.09 74 VAL A O 1
ATOM 599 N N . SER A 1 75 ? -11.035 -4.238 -9.057 1.00 50.72 75 SER A N 1
ATOM 600 C CA . SER A 1 75 ? -12.364 -4.751 -8.838 1.00 50.72 75 SER A CA 1
ATOM 601 C C . SER A 1 75 ? -12.940 -4.028 -7.633 1.00 50.72 75 SER A C 1
ATOM 603 O O . SER A 1 75 ? -12.336 -4.018 -6.562 1.00 50.72 75 SER A O 1
ATOM 605 N N . ASN A 1 76 ? -14.148 -3.489 -7.791 1.00 44.09 76 ASN A N 1
ATOM 606 C CA . ASN A 1 76 ? -14.970 -3.024 -6.668 1.00 44.09 76 ASN A CA 1
ATOM 607 C C . ASN A 1 76 ? -15.463 -4.200 -5.798 1.00 44.09 76 ASN A C 1
ATOM 609 O O . ASN A 1 76 ? -16.246 -4.011 -4.867 1.00 44.09 76 ASN A O 1
ATOM 613 N N . HIS A 1 77 ? -15.046 -5.426 -6.128 1.00 40.84 77 HIS A N 1
ATOM 614 C CA . HIS A 1 77 ? -15.375 -6.655 -5.438 1.00 40.84 77 HIS A CA 1
ATOM 615 C C . HIS A 1 77 ? -14.092 -7.407 -5.095 1.00 40.84 77 HIS A C 1
ATOM 617 O O . HIS A 1 77 ? -13.185 -7.553 -5.911 1.00 40.84 77 HIS A O 1
ATOM 623 N N . VAL A 1 78 ? -14.031 -7.937 -3.878 1.00 47.81 78 VAL A N 1
ATOM 624 C CA . VAL A 1 78 ? -13.024 -8.938 -3.530 1.00 47.81 78 VAL A CA 1
ATOM 625 C C . VAL A 1 78 ? -13.215 -10.132 -4.481 1.00 47.81 78 VAL A C 1
ATOM 627 O O . VAL A 1 78 ? -14.342 -10.628 -4.582 1.00 47.81 78 VAL A O 1
ATOM 630 N N . PRO A 1 79 ? -12.187 -10.580 -5.231 1.00 47.25 79 PRO A N 1
ATOM 631 C CA . PRO A 1 79 ? -12.345 -11.698 -6.156 1.00 47.25 79 PRO A CA 1
ATOM 632 C C . PRO A 1 79 ? -12.872 -12.945 -5.436 1.00 47.25 79 PRO A C 1
ATOM 634 O O . PRO A 1 79 ? -12.460 -13.235 -4.314 1.00 47.25 79 PRO A O 1
ATOM 637 N N . ALA A 1 80 ? -13.741 -13.725 -6.086 1.00 43.53 80 ALA A N 1
ATOM 638 C CA . ALA A 1 80 ? -14.197 -14.998 -5.528 1.00 43.53 80 ALA A CA 1
ATOM 639 C C . ALA A 1 80 ? -12.987 -15.909 -5.220 1.00 43.53 80 ALA A C 1
ATOM 641 O O . ALA A 1 80 ? -12.172 -16.182 -6.103 1.00 43.53 80 ALA A O 1
ATOM 642 N N . GLY A 1 81 ? -12.846 -16.350 -3.963 1.00 48.50 81 GLY A N 1
ATOM 643 C CA . GLY A 1 81 ? -11.710 -17.162 -3.497 1.00 48.50 81 GLY A CA 1
ATOM 644 C C . GLY A 1 81 ? -10.483 -16.376 -3.005 1.00 48.50 81 GLY A C 1
ATOM 645 O O . GLY A 1 81 ? -9.465 -16.987 -2.683 1.00 48.50 81 GLY A O 1
ATOM 646 N N . VAL A 1 82 ? -10.558 -15.045 -2.938 1.00 50.81 82 VAL A N 1
ATOM 647 C CA . VAL A 1 82 ? -9.697 -14.221 -2.077 1.00 50.81 82 VAL A CA 1
ATOM 648 C C . VAL A 1 82 ? -10.404 -14.122 -0.726 1.00 50.81 82 VAL A C 1
ATOM 650 O O . VAL A 1 82 ? -11.584 -13.778 -0.686 1.00 50.81 82 VAL A O 1
ATOM 653 N N . LEU A 1 83 ? -9.724 -14.519 0.353 1.00 50.28 83 LEU A N 1
ATOM 654 C CA . LEU A 1 83 ? -10.332 -14.625 1.682 1.00 50.28 83 LEU A CA 1
ATOM 655 C C . LEU A 1 83 ? -10.924 -13.281 2.107 1.00 50.28 83 LEU A C 1
ATOM 657 O O . LEU A 1 83 ? -10.231 -12.268 2.180 1.00 50.28 83 LEU A O 1
ATOM 661 N N . SER A 1 84 ? -12.221 -13.270 2.399 1.00 49.22 84 SER A N 1
ATOM 662 C CA . SER A 1 84 ? -12.851 -12.069 2.926 1.00 49.22 84 SER A CA 1
ATOM 663 C C . SER A 1 84 ? -12.366 -11.818 4.358 1.00 49.22 84 SER A C 1
ATOM 665 O O . SER A 1 84 ? -12.097 -12.751 5.112 1.00 49.22 84 SER A O 1
ATOM 667 N N . TRP A 1 85 ? -12.306 -10.551 4.773 1.00 41.78 85 TRP A N 1
ATOM 668 C CA . TRP A 1 85 ? -12.225 -10.192 6.194 1.00 41.78 85 TRP A CA 1
ATOM 669 C C . TRP A 1 85 ? -13.377 -10.805 7.002 1.00 41.78 85 TRP A C 1
ATOM 671 O O . TRP A 1 85 ? -13.242 -10.968 8.196 1.00 41.78 85 TRP A O 1
ATOM 681 N N . ASP A 1 86 ? -14.481 -11.206 6.371 1.00 43.56 86 ASP A N 1
ATOM 682 C CA . ASP A 1 86 ? -15.607 -11.887 7.010 1.00 43.56 86 ASP A CA 1
ATOM 683 C C . ASP A 1 86 ? -15.451 -13.414 7.058 1.00 43.56 86 ASP A C 1
ATOM 685 O O . ASP A 1 86 ? -16.080 -14.053 7.890 1.00 43.56 86 ASP A O 1
ATOM 689 N N . ASP A 1 87 ? -14.582 -14.019 6.248 1.00 53.50 87 ASP A N 1
ATOM 690 C CA . ASP A 1 87 ? -14.006 -15.337 6.536 1.00 53.50 87 ASP A CA 1
ATOM 691 C C . ASP A 1 87 ? -12.998 -15.181 7.677 1.00 53.50 87 ASP A C 1
ATOM 693 O O . ASP A 1 87 ? -13.026 -15.942 8.641 1.00 53.50 87 ASP A O 1
ATOM 697 N N . ALA A 1 88 ? -12.198 -14.112 7.640 1.00 51.03 88 ALA A N 1
ATOM 698 C CA . ALA A 1 88 ? -11.257 -13.771 8.698 1.00 51.03 88 ALA A CA 1
ATOM 699 C C . ALA A 1 88 ? -11.971 -13.521 10.050 1.00 51.03 88 ALA A C 1
ATOM 701 O O . ALA A 1 88 ? -11.560 -14.064 11.067 1.00 51.03 88 ALA A O 1
ATOM 702 N N . MET A 1 89 ? -13.092 -12.801 10.083 1.00 50.06 89 MET A N 1
ATOM 703 C CA . MET A 1 89 ? -13.857 -12.430 11.282 1.00 50.06 89 MET A CA 1
ATOM 704 C C . MET A 1 89 ? -14.963 -13.429 11.640 1.00 50.06 89 MET A C 1
ATOM 706 O O . MET A 1 89 ? -15.355 -13.474 12.803 1.00 50.06 89 MET A O 1
ATOM 710 N N . ARG A 1 90 ? -15.438 -14.290 10.721 1.00 53.88 90 ARG A N 1
ATOM 711 C CA . ARG A 1 90 ? -16.222 -15.485 11.109 1.00 53.88 90 ARG A CA 1
ATOM 712 C C . ARG A 1 90 ? -15.341 -16.583 11.708 1.00 53.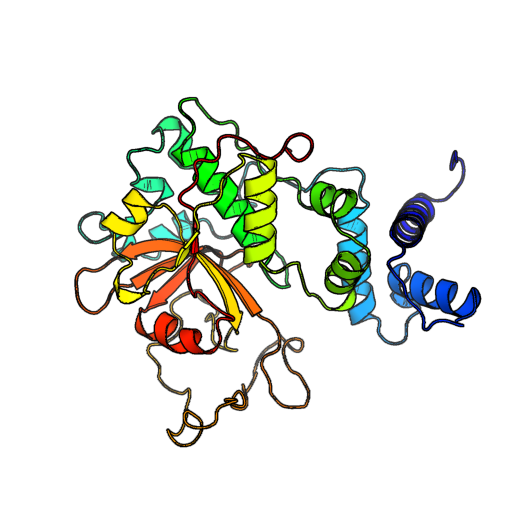88 90 ARG A C 1
ATO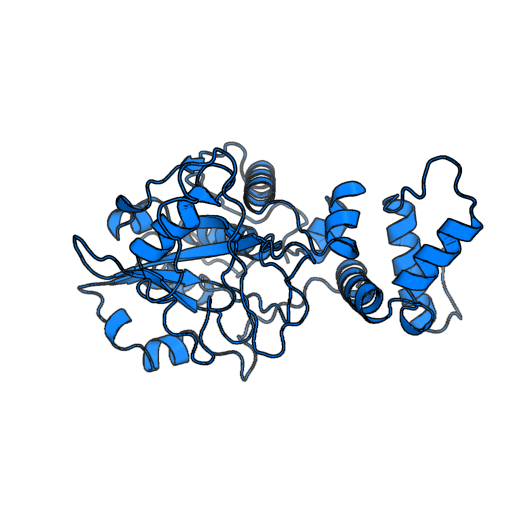M 714 O O . ARG A 1 90 ? -15.836 -17.355 12.521 1.00 53.88 90 ARG A O 1
ATOM 721 N N . MET A 1 91 ? -14.060 -16.665 11.334 1.00 40.41 91 MET A N 1
ATOM 722 C CA . MET A 1 91 ? -13.099 -17.626 11.894 1.00 40.41 91 MET A CA 1
ATOM 723 C C . MET A 1 91 ? -12.341 -17.102 13.124 1.00 40.41 91 MET A C 1
ATOM 725 O O . MET A 1 91 ? -11.763 -17.914 13.841 1.00 40.41 91 MET A O 1
ATOM 729 N N . MET A 1 92 ? -12.317 -15.792 13.391 1.00 46.69 92 MET A N 1
ATOM 730 C CA . MET A 1 92 ? -11.624 -15.187 14.544 1.00 46.69 92 MET A CA 1
ATOM 731 C C . MET A 1 92 ? -12.619 -14.490 15.497 1.00 46.69 92 MET A C 1
ATOM 733 O O . MET A 1 92 ? -12.648 -13.259 15.571 1.00 46.69 92 MET A O 1
ATOM 737 N N . PRO A 1 93 ? -13.439 -15.256 16.246 1.00 53.84 93 PRO A N 1
ATOM 738 C CA . PRO A 1 93 ? -14.514 -14.714 17.091 1.00 53.84 93 PRO A CA 1
ATOM 739 C C . PRO A 1 93 ? -14.025 -13.777 18.209 1.00 53.84 93 PRO A C 1
ATOM 741 O O . PRO A 1 93 ? -14.789 -12.983 18.743 1.00 53.84 93 PRO A O 1
ATOM 744 N N . GLU A 1 94 ? -12.742 -13.823 18.544 1.00 51.38 94 GLU A N 1
ATOM 745 C CA . GLU A 1 94 ? -12.122 -13.066 19.629 1.00 51.38 94 GLU A CA 1
ATOM 746 C C . GLU A 1 94 ? -11.679 -11.636 19.222 1.00 51.38 94 GLU A C 1
ATOM 748 O O . GLU A 1 94 ? -11.293 -10.849 20.082 1.00 51.38 94 GLU A O 1
ATOM 753 N N . TRP A 1 95 ? -11.704 -11.292 17.924 1.00 64.81 95 TRP A N 1
ATOM 754 C CA . TRP A 1 95 ? -11.590 -9.909 17.404 1.00 64.81 95 TRP A CA 1
ATOM 755 C C . TRP A 1 95 ? -12.960 -9.243 17.212 1.00 64.81 95 TRP A C 1
ATOM 757 O O . TRP A 1 95 ? -13.062 -8.045 16.934 1.00 64.81 95 TRP A O 1
ATOM 767 N N . ALA A 1 96 ? -14.028 -10.034 17.311 1.00 62.53 96 ALA A N 1
ATOM 768 C CA . ALA A 1 96 ? -15.388 -9.558 17.141 1.00 62.53 96 ALA A CA 1
ATOM 769 C C . ALA A 1 96 ? -15.939 -8.900 18.407 1.00 62.53 96 ALA A C 1
ATOM 771 O O . ALA A 1 96 ? -16.954 -8.222 18.298 1.00 62.53 96 ALA A O 1
ATOM 772 N N . ASP A 1 97 ? -15.299 -9.078 19.570 1.00 73.88 97 ASP A N 1
ATOM 773 C CA . ASP A 1 97 ? -15.707 -8.421 20.809 1.00 73.88 97 ASP A CA 1
ATOM 774 C C . ASP A 1 97 ? -15.320 -6.932 20.778 1.00 73.88 97 ASP A C 1
ATOM 776 O O . ASP A 1 97 ? -14.144 -6.591 20.955 1.00 73.88 97 ASP A O 1
ATOM 780 N N . PRO A 1 98 ? -16.274 -6.009 20.565 1.00 69.00 98 PRO A N 1
ATOM 781 C CA . PRO A 1 98 ? -15.974 -4.585 20.499 1.00 69.00 98 PRO A CA 1
ATOM 782 C C . PRO A 1 98 ? -15.632 -4.013 21.880 1.00 69.00 98 PRO A C 1
ATOM 784 O O . PRO A 1 98 ? -15.116 -2.905 21.963 1.00 69.00 98 PRO A O 1
ATOM 787 N N . ALA A 1 99 ? -15.911 -4.740 22.973 1.00 75.94 99 ALA A N 1
ATOM 788 C CA . ALA A 1 99 ? -15.531 -4.307 24.315 1.00 75.94 99 ALA A CA 1
ATOM 789 C C . ALA A 1 99 ? -14.013 -4.369 24.531 1.00 75.94 99 ALA A C 1
ATOM 791 O O . ALA A 1 99 ? -13.483 -3.675 25.397 1.00 75.94 99 ALA A O 1
ATOM 792 N N . THR A 1 100 ? -13.318 -5.197 23.751 1.00 80.50 100 THR A N 1
ATOM 793 C CA . THR A 1 100 ? -11.883 -5.447 23.898 1.00 80.50 100 THR A CA 1
ATOM 794 C C . THR A 1 100 ? -11.089 -5.164 22.629 1.00 80.50 100 THR A C 1
ATOM 796 O O . THR A 1 100 ? -9.866 -5.285 22.662 1.00 80.50 100 THR A O 1
ATOM 799 N N . SER A 1 101 ? -11.742 -4.768 21.531 1.00 86.88 101 SER A N 1
ATOM 800 C CA . SER A 1 101 ? -11.104 -4.514 20.238 1.00 86.88 101 SER A CA 1
ATOM 801 C C . SER A 1 101 ? -11.523 -3.184 19.617 1.00 86.88 101 SER A C 1
ATOM 803 O O . SER A 1 101 ? -12.663 -2.744 19.739 1.00 86.88 101 SER A O 1
ATOM 805 N N . TYR A 1 102 ? -10.591 -2.582 18.886 1.00 90.19 102 TYR A N 1
ATOM 806 C CA . TYR A 1 102 ? -10.819 -1.443 18.010 1.00 90.19 102 TYR A CA 1
ATOM 807 C C . TYR A 1 102 ? -10.291 -1.764 16.610 1.00 90.19 102 TYR A C 1
ATOM 809 O O . TYR A 1 102 ? -9.144 -2.185 16.456 1.00 90.19 102 TYR A O 1
ATOM 817 N N . VAL A 1 103 ? -11.117 -1.543 15.587 1.00 88.12 103 VAL A N 1
ATOM 818 C CA . VAL A 1 103 ? -10.786 -1.714 14.169 1.00 88.12 103 VAL A CA 1
ATOM 819 C C . VAL A 1 103 ? -11.151 -0.440 13.415 1.00 88.12 103 VAL A C 1
ATOM 821 O O . VAL A 1 103 ? -12.322 -0.076 13.320 1.00 88.12 103 VAL A O 1
ATOM 824 N N . PHE A 1 104 ? -10.153 0.207 12.816 1.00 89.12 104 PHE A N 1
ATOM 825 C CA . PHE A 1 104 ? -10.262 1.543 12.231 1.00 89.12 104 PHE A CA 1
ATOM 826 C C . PHE A 1 104 ? -11.467 1.712 11.292 1.00 89.12 104 PHE A C 1
ATOM 828 O O . PHE A 1 104 ? -12.341 2.537 11.530 1.00 89.12 104 PHE A O 1
ATOM 835 N N . HIS A 1 105 ? -11.577 0.891 10.246 1.00 84.88 105 HIS A N 1
ATOM 836 C CA . HIS A 1 105 ? -12.628 1.058 9.233 1.00 84.88 105 HIS A CA 1
ATOM 837 C C . HIS A 1 105 ? -14.054 0.748 9.734 1.00 84.88 105 HIS A C 1
ATOM 839 O O . HIS A 1 105 ? -15.032 1.107 9.073 1.00 84.88 105 HIS A O 1
ATOM 845 N N . ARG A 1 106 ? -14.174 0.049 10.870 1.00 85.50 106 ARG A N 1
ATOM 846 C CA . ARG A 1 106 ? -15.439 -0.378 11.486 1.00 85.50 106 ARG A CA 1
ATOM 847 C C . ARG A 1 106 ? -15.890 0.609 12.564 1.00 85.50 106 ARG A C 1
ATOM 849 O O . ARG A 1 106 ? -17.061 0.999 12.577 1.00 85.50 106 ARG A O 1
ATOM 856 N N . ASP A 1 107 ? -14.958 0.993 13.434 1.00 87.75 107 ASP A N 1
ATOM 857 C CA . ASP A 1 107 ? -15.231 1.626 14.726 1.00 87.75 107 ASP A CA 1
ATOM 858 C C . ASP A 1 107 ? -14.912 3.123 14.757 1.00 87.75 107 ASP A C 1
ATOM 860 O O . ASP A 1 107 ? -15.408 3.824 15.639 1.00 87.75 107 ASP A O 1
ATOM 864 N N . ASP A 1 108 ? -14.116 3.642 13.814 1.00 90.31 108 ASP A N 1
ATOM 865 C CA . ASP A 1 108 ? -13.761 5.061 13.803 1.00 90.31 108 ASP A CA 1
ATOM 866 C C . ASP A 1 108 ? -15.017 5.944 13.588 1.00 90.31 108 ASP A C 1
ATOM 868 O O . ASP A 1 108 ? -15.752 5.765 12.603 1.00 90.31 108 ASP A O 1
ATOM 872 N N . PRO A 1 109 ? -15.314 6.883 14.510 1.00 92.69 109 PRO A N 1
ATOM 873 C CA . PRO A 1 109 ? -16.486 7.748 14.411 1.00 92.69 109 PRO A CA 1
ATOM 874 C C . PRO A 1 109 ? -16.348 8.847 13.350 1.00 92.69 109 PRO A C 1
ATOM 876 O O . PRO A 1 109 ? -17.369 9.389 12.926 1.00 92.69 109 PRO A O 1
ATOM 879 N N . ASP A 1 110 ? -15.129 9.173 12.908 1.00 91.81 110 ASP A N 1
ATOM 880 C CA . ASP A 1 110 ? -14.899 10.167 11.856 1.00 91.81 110 ASP A CA 1
ATOM 881 C C . ASP A 1 110 ? -15.239 9.613 10.465 1.00 91.81 110 ASP A C 1
ATOM 883 O O . ASP A 1 110 ? -15.523 10.383 9.543 1.00 91.81 110 ASP A O 1
ATOM 887 N N . ILE A 1 111 ? -15.281 8.284 10.318 1.00 89.69 111 ILE A N 1
ATOM 888 C CA . ILE A 1 111 ? -15.718 7.615 9.093 1.00 89.69 111 ILE A CA 1
ATOM 889 C C . ILE A 1 111 ? -17.246 7.610 9.030 1.00 89.69 111 ILE A C 1
ATOM 891 O O . ILE A 1 111 ? -17.930 6.975 9.842 1.00 89.69 111 ILE A O 1
ATOM 895 N N . LEU A 1 112 ? -17.790 8.254 7.992 1.00 89.62 112 LEU A N 1
ATOM 896 C CA . LEU A 1 112 ? -19.228 8.253 7.725 1.00 89.62 112 LEU A CA 1
ATOM 897 C C . LEU A 1 112 ? -19.774 6.813 7.659 1.00 89.62 112 LEU A C 1
ATOM 899 O O . LEU A 1 112 ? -19.205 5.989 6.937 1.00 89.62 112 LEU A O 1
ATOM 903 N N . PRO A 1 113 ? -20.914 6.498 8.310 1.00 87.88 113 PRO A N 1
ATOM 904 C CA . PRO A 1 113 ? -21.475 5.144 8.315 1.00 87.88 113 PRO A CA 1
ATOM 905 C C . PRO A 1 113 ? -21.659 4.537 6.917 1.00 87.88 113 PRO A C 1
ATOM 907 O O . PRO A 1 113 ? -21.402 3.353 6.721 1.00 87.88 113 PRO A O 1
ATOM 910 N N . ALA A 1 114 ? -22.034 5.359 5.931 1.00 84.38 114 ALA A N 1
ATOM 911 C CA . ALA A 1 114 ? -22.207 4.941 4.540 1.00 84.38 114 ALA A CA 1
ATOM 912 C C . ALA A 1 114 ? -20.895 4.541 3.835 1.00 84.38 114 ALA A C 1
ATOM 914 O O . ALA A 1 114 ? -20.944 3.808 2.851 1.00 84.38 114 ALA A O 1
ATOM 915 N N . ASN A 1 115 ? -19.741 4.995 4.336 1.00 83.50 115 ASN A N 1
ATOM 916 C CA . ASN A 1 115 ? -18.428 4.730 3.747 1.00 83.50 115 ASN A CA 1
ATOM 917 C C . ASN A 1 115 ? -17.733 3.516 4.386 1.00 83.50 115 ASN A C 1
ATOM 919 O O . ASN A 1 115 ? -16.813 2.977 3.783 1.00 83.50 115 ASN A O 1
ATOM 923 N N . ARG A 1 116 ? -18.160 3.043 5.569 1.00 82.50 116 ARG A N 1
ATOM 924 C CA . ARG A 1 116 ? -17.462 1.986 6.343 1.00 82.50 116 ARG A CA 1
ATOM 925 C C . ARG A 1 116 ? -17.170 0.710 5.546 1.00 82.50 116 ARG A C 1
ATOM 927 O O . ARG A 1 116 ? -16.093 0.139 5.679 1.00 82.50 116 ARG A O 1
ATOM 934 N N . GLY A 1 117 ? -18.092 0.296 4.674 1.00 77.31 117 GLY A N 1
ATOM 935 C CA . GLY A 1 117 ? -17.904 -0.870 3.797 1.00 77.31 117 GLY A CA 1
ATOM 936 C C . GLY A 1 117 ? -16.940 -0.649 2.623 1.00 77.31 117 GLY A C 1
ATOM 937 O O . GLY A 1 117 ? -16.527 -1.611 1.992 1.00 77.31 117 GLY A O 1
ATOM 938 N N . GLN A 1 118 ? -16.586 0.601 2.324 1.00 78.81 118 GLN A N 1
ATOM 939 C CA . GLN A 1 118 ? -15.717 1.002 1.209 1.00 78.81 118 GLN A CA 1
ATOM 940 C C . GLN A 1 118 ? -14.323 1.436 1.677 1.00 78.81 118 GLN A C 1
ATOM 942 O O . GLN A 1 118 ? -13.400 1.556 0.877 1.00 78.81 118 GLN A O 1
ATOM 947 N N . VAL A 1 119 ? -14.160 1.679 2.978 1.00 83.56 119 VAL A N 1
ATOM 948 C CA . VAL A 1 119 ? -12.875 2.043 3.577 1.00 83.56 119 VAL A CA 1
ATOM 949 C C . VAL A 1 119 ? -11.895 0.865 3.525 1.00 83.56 119 VAL A C 1
ATOM 951 O O . VAL A 1 119 ? -10.704 1.055 3.288 1.00 83.56 119 VAL A O 1
ATOM 954 N N . LEU A 1 120 ? -12.380 -0.363 3.724 1.00 83.44 120 LEU A N 1
ATOM 955 C CA . LEU A 1 120 ? -11.545 -1.554 3.637 1.00 83.44 120 LEU A CA 1
ATOM 956 C C . LEU A 1 120 ? -11.303 -1.938 2.173 1.00 83.44 120 LEU A C 1
ATOM 958 O O . LEU A 1 120 ? -12.124 -2.612 1.556 1.00 83.44 120 LEU A O 1
ATOM 962 N N . ILE A 1 121 ? -10.159 -1.535 1.628 1.00 80.19 121 ILE A N 1
ATOM 963 C CA . ILE A 1 121 ? -9.749 -1.896 0.268 1.00 80.19 121 ILE A CA 1
ATOM 964 C C . ILE A 1 121 ? -8.722 -3.022 0.275 1.00 80.19 121 ILE A C 1
ATOM 966 O O . ILE A 1 121 ? -7.824 -3.068 1.114 1.00 80.19 121 ILE A O 1
ATOM 970 N N . GLN A 1 122 ? -8.826 -3.921 -0.698 1.00 75.12 122 GLN A N 1
ATOM 971 C CA . GLN A 1 122 ? -7.862 -4.993 -0.902 1.00 75.12 122 GLN A CA 1
ATOM 972 C C . GLN A 1 122 ? -7.131 -4.786 -2.225 1.00 75.12 122 GLN A C 1
ATOM 974 O O . GLN A 1 122 ? -7.748 -4.709 -3.283 1.00 75.12 122 GLN A O 1
ATOM 979 N N . ARG A 1 123 ? -5.799 -4.757 -2.173 1.00 76.62 123 ARG A N 1
ATOM 980 C CA . ARG A 1 123 ? -4.947 -4.902 -3.358 1.00 76.62 123 ARG A CA 1
ATOM 981 C C . ARG A 1 123 ? -4.267 -6.261 -3.279 1.00 76.62 123 ARG A C 1
ATOM 983 O O . ARG A 1 123 ? -3.417 -6.461 -2.429 1.00 76.62 123 ARG A O 1
ATOM 990 N N . VAL A 1 124 ? -4.663 -7.230 -4.093 1.00 74.25 124 VAL A N 1
ATOM 991 C CA . VAL A 1 124 ? -4.034 -8.557 -4.032 1.00 74.25 124 VAL A CA 1
ATOM 992 C C . VAL A 1 124 ? -2.746 -8.543 -4.837 1.00 74.25 124 VAL A C 1
ATOM 994 O O . VAL A 1 124 ? -2.774 -8.335 -6.049 1.00 74.25 124 VAL A O 1
ATOM 997 N N . ILE A 1 125 ? -1.629 -8.833 -4.178 1.00 71.44 125 ILE A N 1
ATOM 998 C CA . ILE A 1 125 ? -0.383 -9.181 -4.850 1.00 71.44 125 ILE A CA 1
ATOM 999 C C . ILE A 1 125 ? -0.216 -10.695 -4.884 1.00 71.44 125 ILE A C 1
ATOM 1001 O O . ILE A 1 125 ? -0.458 -11.407 -3.907 1.00 71.44 125 ILE A O 1
ATOM 1005 N N . GLU A 1 126 ? 0.187 -11.193 -6.050 1.00 61.84 126 GLU A N 1
ATOM 1006 C CA . GLU A 1 126 ? 0.481 -12.610 -6.237 1.00 61.84 126 GLU A CA 1
ATOM 1007 C C . GLU A 1 126 ? 1.774 -12.992 -5.507 1.00 61.84 126 GLU A C 1
ATOM 1009 O O . GLU A 1 126 ? 1.794 -14.000 -4.807 1.00 61.84 126 GLU A O 1
ATOM 1014 N N . ARG A 1 127 ? 2.826 -12.171 -5.657 1.00 58.34 127 ARG A N 1
ATOM 1015 C CA . ARG A 1 127 ? 4.153 -12.279 -5.023 1.00 58.34 127 ARG A CA 1
ATOM 1016 C C . ARG A 1 127 ? 4.849 -10.908 -5.031 1.00 58.34 127 ARG A C 1
ATOM 1018 O O . ARG A 1 127 ? 4.456 -10.037 -5.810 1.00 58.34 127 ARG A O 1
ATOM 1025 N N . GLY A 1 128 ? 5.909 -10.762 -4.237 1.00 63.03 128 GLY A N 1
ATOM 1026 C CA . GLY A 1 128 ? 6.760 -9.567 -4.189 1.00 63.03 128 GLY A CA 1
ATOM 1027 C C . GLY A 1 128 ? 6.483 -8.678 -2.973 1.00 63.03 128 GLY A C 1
ATOM 1028 O O . GLY A 1 128 ? 5.563 -8.958 -2.199 1.00 63.03 128 GLY A O 1
ATOM 1029 N N . PRO A 1 129 ? 7.282 -7.622 -2.772 1.00 66.19 129 PRO A N 1
ATOM 1030 C CA . PRO A 1 129 ? 7.142 -6.783 -1.598 1.00 66.19 129 PRO A CA 1
ATOM 1031 C C . PRO A 1 129 ? 5.966 -5.811 -1.718 1.00 66.19 129 PRO A C 1
ATOM 1033 O O . PRO A 1 129 ? 5.622 -5.302 -2.789 1.00 66.19 129 PRO A O 1
ATOM 1036 N N . SER A 1 130 ? 5.355 -5.515 -0.578 1.00 75.25 130 SER A N 1
ATOM 1037 C CA . SER A 1 130 ? 4.191 -4.633 -0.455 1.00 75.25 130 SER A CA 1
ATOM 1038 C C . SER A 1 130 ? 4.529 -3.145 -0.302 1.00 75.25 130 SER A C 1
ATOM 1040 O O . SER A 1 130 ? 3.618 -2.365 -0.025 1.00 75.25 130 SER A O 1
ATOM 1042 N N . TYR A 1 131 ? 5.789 -2.729 -0.500 1.00 84.62 131 TYR A N 1
ATOM 1043 C CA . TYR A 1 131 ? 6.269 -1.365 -0.203 1.00 84.62 131 TYR A CA 1
ATOM 1044 C C . TYR A 1 131 ? 5.376 -0.253 -0.736 1.00 84.62 131 TYR A C 1
ATOM 1046 O O . TYR A 1 131 ? 5.192 0.772 -0.094 1.00 84.62 131 TYR A O 1
ATOM 1054 N N . MET A 1 132 ? 4.804 -0.459 -1.921 1.00 87.12 132 MET A N 1
ATOM 1055 C CA . MET A 1 132 ? 3.935 0.535 -2.531 1.00 87.12 132 MET A CA 1
ATOM 1056 C C . MET A 1 132 ? 2.455 0.359 -2.198 1.00 87.12 132 MET A C 1
ATOM 1058 O O . MET A 1 132 ? 1.695 1.317 -2.252 1.00 87.12 132 MET A O 1
ATOM 1062 N N . HIS A 1 133 ? 2.040 -0.848 -1.824 1.00 89.31 133 HIS A N 1
ATOM 1063 C CA . HIS A 1 133 ? 0.647 -1.148 -1.513 1.00 89.31 133 HIS A CA 1
ATOM 1064 C C . HIS A 1 133 ? 0.242 -0.532 -0.174 1.00 89.31 133 HIS A C 1
ATOM 1066 O O . HIS A 1 133 ? -0.804 0.106 -0.097 1.00 89.31 133 HIS A O 1
ATOM 1072 N N . ALA A 1 134 ? 1.097 -0.648 0.846 1.00 91.38 134 ALA A N 1
ATOM 1073 C CA . ALA A 1 134 ? 0.845 -0.079 2.168 1.00 91.38 134 ALA A CA 1
ATOM 1074 C C . ALA A 1 134 ? 0.556 1.429 2.167 1.00 91.38 134 ALA A C 1
ATOM 1076 O O . ALA A 1 134 ? -0.514 1.812 2.638 1.00 91.38 134 ALA A O 1
ATOM 1077 N N . PRO A 1 135 ? 1.414 2.298 1.607 1.00 91.94 135 PRO A N 1
ATOM 1078 C CA . PRO A 1 135 ? 1.161 3.735 1.592 1.00 91.94 135 PRO A CA 1
ATOM 1079 C C . PRO A 1 135 ? -0.043 4.114 0.720 1.00 91.94 135 PRO A C 1
ATOM 1081 O O . PRO A 1 135 ? -0.773 5.039 1.062 1.00 91.94 135 PRO A O 1
ATOM 1084 N N . VAL A 1 136 ? -0.317 3.377 -0.362 1.00 92.06 136 VAL A N 1
ATOM 1085 C CA . VAL A 1 136 ? -1.514 3.603 -1.189 1.00 92.06 136 VAL A CA 1
ATOM 1086 C C . VAL A 1 136 ? -2.794 3.272 -0.427 1.00 92.06 136 VAL A C 1
ATOM 1088 O O . VAL A 1 136 ? -3.767 4.024 -0.491 1.00 92.06 136 VAL A O 1
ATOM 1091 N N . VAL A 1 137 ? -2.798 2.174 0.331 1.00 92.06 137 VAL A N 1
ATOM 1092 C CA . VAL A 1 137 ? -3.942 1.827 1.177 1.00 92.06 137 VAL A CA 1
ATOM 1093 C C . VAL A 1 137 ? -4.077 2.779 2.364 1.00 92.06 137 VAL A C 1
ATOM 1095 O O . VAL A 1 137 ? -5.191 3.183 2.690 1.00 92.06 137 VAL A O 1
ATOM 1098 N N . LEU A 1 138 ? -2.967 3.220 2.960 1.00 93.38 138 LEU A N 1
ATOM 1099 C CA . LEU A 1 138 ? -2.996 4.236 4.010 1.00 93.38 138 LEU A CA 1
ATOM 1100 C C . LEU A 1 138 ? -3.596 5.548 3.500 1.00 93.38 138 LEU A C 1
ATOM 1102 O O . LEU A 1 138 ? -4.473 6.107 4.148 1.00 93.38 138 LEU A O 1
ATOM 1106 N N . GLN A 1 139 ? -3.196 6.005 2.314 1.00 92.12 139 GLN A N 1
ATOM 1107 C CA . GLN A 1 139 ? -3.798 7.166 1.661 1.00 92.12 139 GLN A CA 1
ATOM 1108 C C . GLN A 1 139 ? -5.324 7.027 1.533 1.00 92.12 139 GLN A C 1
ATOM 1110 O O . GLN A 1 139 ? -6.052 7.960 1.870 1.00 92.12 139 GLN A O 1
ATOM 1115 N N . HIS A 1 140 ? -5.822 5.866 1.101 1.00 91.69 140 HIS A N 1
ATOM 1116 C CA . HIS A 1 140 ? -7.265 5.612 1.020 1.00 91.69 140 HIS A CA 1
ATOM 1117 C C . HIS A 1 140 ? -7.953 5.691 2.389 1.00 91.69 140 HIS A C 1
ATOM 1119 O O . HIS A 1 140 ? -9.025 6.289 2.512 1.00 91.69 140 HIS A O 1
ATOM 1125 N N . TYR A 1 141 ? -7.329 5.140 3.434 1.00 92.00 141 TYR A N 1
ATOM 1126 C CA . TYR A 1 141 ? -7.827 5.257 4.806 1.00 92.00 141 TYR A CA 1
ATOM 1127 C C . TYR A 1 141 ? -7.900 6.714 5.277 1.00 92.00 141 TYR A C 1
ATOM 1129 O O . TYR A 1 141 ? -8.898 7.109 5.881 1.00 92.00 141 TYR A O 1
ATOM 1137 N N . LEU A 1 142 ? -6.886 7.526 4.969 1.00 91.25 142 LEU A N 1
ATOM 1138 C CA . LEU A 1 142 ? -6.865 8.948 5.316 1.00 91.25 142 LEU A CA 1
ATOM 1139 C C . LEU A 1 142 ? -7.973 9.714 4.578 1.00 91.25 142 LEU A C 1
ATOM 1141 O O . LEU A 1 142 ? -8.758 10.409 5.221 1.00 91.25 142 LEU A O 1
ATOM 1145 N N . ILE A 1 143 ? -8.113 9.517 3.262 1.00 89.94 143 ILE A N 1
ATOM 1146 C CA . ILE A 1 143 ? -9.217 10.092 2.469 1.00 89.94 143 ILE A CA 1
ATOM 1147 C C . ILE A 1 143 ? -10.569 9.706 3.074 1.00 89.94 143 ILE A C 1
ATOM 1149 O O . ILE A 1 143 ? -11.444 10.556 3.252 1.00 89.94 143 ILE A O 1
ATOM 1153 N N . SER A 1 144 ? -10.705 8.441 3.471 1.00 89.50 144 SER A N 1
ATOM 1154 C CA . SER A 1 144 ? -11.911 7.906 4.101 1.00 89.50 144 SER A CA 1
ATOM 1155 C C . SER A 1 144 ? -12.267 8.563 5.431 1.00 89.50 144 SER A C 1
ATOM 1157 O O . SER A 1 144 ? -13.441 8.841 5.675 1.00 89.50 144 SER A O 1
ATOM 1159 N N . LYS A 1 145 ? -11.267 8.829 6.275 1.00 90.38 145 LYS A N 1
ATOM 1160 C CA . LYS A 1 145 ? -11.438 9.472 7.585 1.00 90.38 145 LYS A CA 1
ATOM 1161 C C . LYS A 1 145 ? -11.812 10.947 7.470 1.00 90.38 145 LYS A C 1
ATOM 1163 O O . LYS A 1 145 ? -12.643 11.450 8.223 1.00 90.38 145 LYS A O 1
ATOM 1168 N N . TYR A 1 146 ? -11.160 11.666 6.559 1.00 89.81 146 TYR A N 1
ATOM 1169 C CA . TYR A 1 146 ? -11.250 13.125 6.515 1.00 89.81 146 TYR A CA 1
ATOM 1170 C C . TYR A 1 146 ? -12.316 13.652 5.554 1.00 89.81 146 TYR A C 1
ATOM 1172 O O . TYR A 1 146 ? -12.762 14.792 5.716 1.00 89.81 146 TYR A O 1
ATOM 1180 N N . SER A 1 147 ? -12.775 12.844 4.599 1.00 87.31 147 SER A N 1
ATOM 1181 C CA . SER A 1 147 ? -13.873 13.243 3.723 1.00 87.31 147 SER A CA 1
ATOM 1182 C C . SER A 1 147 ? -15.191 13.379 4.490 1.00 87.31 147 SER A C 1
ATOM 1184 O O . SER A 1 147 ? -15.562 12.546 5.315 1.00 87.31 147 SER A O 1
ATOM 1186 N N . LYS A 1 148 ? -15.927 14.454 4.192 1.00 85.25 148 LYS A N 1
ATOM 1187 C CA . LYS A 1 148 ? -17.253 14.743 4.766 1.00 85.25 148 LYS A CA 1
ATOM 1188 C C . LYS A 1 148 ? -18.401 14.419 3.813 1.00 85.25 148 LYS A C 1
ATOM 1190 O O . LYS A 1 148 ? -19.556 14.690 4.130 1.00 85.25 148 LYS A O 1
ATOM 1195 N N . SER A 1 149 ? -18.098 13.825 2.663 1.00 85.19 149 SER A N 1
ATOM 1196 C CA . SER A 1 149 ? -19.081 13.352 1.694 1.00 85.19 149 SER A CA 1
ATOM 1197 C C . SER A 1 149 ? -18.997 11.839 1.533 1.00 85.19 149 SER A C 1
ATOM 1199 O O . SER A 1 149 ? -18.020 11.201 1.934 1.00 85.19 149 SER A O 1
ATOM 1201 N N . LYS A 1 150 ? -20.029 11.248 0.918 1.00 79.06 150 LYS A N 1
ATOM 1202 C CA . LYS A 1 150 ? -19.906 9.889 0.389 1.00 79.06 150 LYS A CA 1
ATOM 1203 C C . LYS A 1 150 ? -18.699 9.859 -0.550 1.00 79.06 150 LYS A C 1
ATOM 1205 O O . LYS A 1 150 ? -18.541 10.767 -1.367 1.00 79.06 150 LYS A O 1
ATOM 1210 N N . ILE A 1 151 ? -17.841 8.868 -0.369 1.00 71.81 151 ILE A N 1
ATOM 1211 C CA . ILE A 1 151 ? -16.624 8.710 -1.159 1.00 71.81 151 ILE A CA 1
ATOM 1212 C C . ILE A 1 151 ? -16.921 7.640 -2.191 1.00 71.81 151 ILE A C 1
ATOM 1214 O O . ILE A 1 151 ? -17.359 6.553 -1.831 1.00 71.81 151 ILE A O 1
ATOM 1218 N N . ASP A 1 152 ? -16.699 7.936 -3.464 1.00 72.38 152 ASP A N 1
ATOM 1219 C CA . ASP A 1 152 ? -16.479 6.852 -4.412 1.00 72.38 152 ASP A CA 1
ATOM 1220 C C . ASP A 1 152 ? -15.074 6.309 -4.131 1.00 72.38 152 ASP A C 1
ATOM 1222 O O . ASP A 1 152 ? -14.167 7.121 -3.937 1.00 72.38 152 ASP A O 1
ATOM 1226 N N . PRO A 1 153 ? -14.876 4.983 -4.012 1.00 66.94 153 PRO A N 1
ATOM 1227 C CA . PRO A 1 153 ? -13.593 4.404 -3.630 1.00 66.94 153 PRO A CA 1
ATOM 1228 C C . PRO A 1 153 ? -12.547 4.663 -4.722 1.00 66.94 153 PRO A C 1
ATOM 1230 O O . PRO A 1 153 ? -12.324 3.836 -5.598 1.00 66.94 153 PRO A O 1
ATOM 1233 N N . VAL A 1 154 ? -11.924 5.839 -4.670 1.00 78.94 154 VAL A N 1
ATOM 1234 C CA . VAL A 1 154 ? -10.859 6.254 -5.575 1.00 78.94 154 VAL A CA 1
ATOM 1235 C C . VAL A 1 154 ? -9.539 5.873 -4.932 1.00 78.94 154 VAL A C 1
ATOM 1237 O O . VAL A 1 154 ? -9.158 6.398 -3.885 1.00 78.94 154 VAL A O 1
ATOM 1240 N N . ILE A 1 155 ? -8.838 4.958 -5.586 1.00 86.31 155 ILE A N 1
ATOM 1241 C CA . ILE A 1 155 ? -7.504 4.519 -5.200 1.00 86.31 155 ILE A CA 1
ATOM 1242 C C . ILE A 1 155 ? -6.478 5.065 -6.192 1.00 86.31 155 ILE A C 1
ATOM 1244 O O . ILE A 1 155 ? -6.806 5.388 -7.333 1.00 86.31 155 ILE A O 1
ATOM 1248 N N . LEU A 1 156 ? -5.225 5.179 -5.755 1.00 89.69 156 LEU A N 1
ATOM 1249 C CA . LEU A 1 156 ? -4.119 5.502 -6.647 1.00 89.69 156 LEU A CA 1
ATOM 1250 C C . LEU A 1 156 ? -3.967 4.419 -7.728 1.00 89.69 156 LEU A C 1
ATOM 1252 O O . LEU A 1 156 ? -3.750 3.245 -7.401 1.00 89.69 156 LEU A O 1
ATOM 1256 N N . ASP A 1 157 ? -3.980 4.838 -8.991 1.00 89.50 157 ASP A N 1
ATOM 1257 C CA . ASP A 1 157 ? -3.458 4.053 -10.105 1.00 89.50 157 ASP A CA 1
ATOM 1258 C C . ASP A 1 157 ? -1.925 4.014 -9.991 1.00 89.50 157 ASP A C 1
ATOM 1260 O O . ASP A 1 157 ? -1.210 4.959 -10.343 1.00 89.50 157 ASP A O 1
ATOM 1264 N N . MET A 1 158 ? -1.413 2.914 -9.438 1.00 89.31 158 MET A N 1
ATOM 1265 C CA . MET A 1 158 ? 0.011 2.696 -9.227 1.00 89.31 158 MET A CA 1
ATOM 1266 C C . MET A 1 158 ? 0.747 2.505 -10.549 1.00 89.31 158 MET A C 1
ATOM 1268 O O . MET A 1 158 ? 1.875 2.982 -10.660 1.00 89.31 158 MET A O 1
ATOM 1272 N N . ALA A 1 159 ? 0.153 1.847 -11.550 1.00 88.50 159 ALA A N 1
ATOM 1273 C CA . ALA A 1 159 ? 0.775 1.688 -12.863 1.00 88.50 159 ALA A CA 1
ATOM 1274 C C . ALA A 1 159 ? 1.038 3.052 -13.512 1.00 88.50 159 ALA A C 1
ATOM 1276 O O . ALA A 1 159 ? 2.161 3.324 -13.954 1.00 88.50 159 ALA A O 1
ATOM 1277 N N . LYS A 1 160 ? 0.037 3.936 -13.501 1.00 90.00 160 LYS A N 1
ATOM 1278 C CA . LYS A 1 160 ? 0.172 5.312 -13.987 1.00 90.00 160 LYS A CA 1
ATOM 1279 C C . LYS A 1 160 ? 1.127 6.136 -13.137 1.00 90.00 160 LYS A C 1
ATOM 1281 O O . LYS A 1 160 ? 2.005 6.798 -13.684 1.00 90.00 160 LYS A O 1
ATOM 1286 N N . TYR A 1 161 ? 1.018 6.053 -11.813 1.00 91.31 161 TYR A N 1
ATOM 1287 C CA . TYR A 1 161 ? 1.928 6.751 -10.909 1.00 91.31 161 TYR A CA 1
ATOM 1288 C C . TYR A 1 161 ? 3.388 6.348 -11.162 1.00 91.31 161 TYR A C 1
ATOM 1290 O O . TYR A 1 161 ? 4.237 7.220 -11.335 1.00 91.31 161 TYR A O 1
ATOM 1298 N N . ILE A 1 162 ? 3.692 5.051 -11.279 1.00 90.81 162 ILE A N 1
ATOM 1299 C CA . ILE A 1 162 ? 5.040 4.556 -11.599 1.00 90.81 162 ILE A CA 1
ATOM 1300 C C . ILE A 1 162 ? 5.492 5.074 -12.964 1.00 90.81 162 ILE A C 1
ATOM 1302 O O . ILE A 1 162 ? 6.593 5.614 -13.087 1.00 90.81 162 ILE A O 1
ATOM 1306 N N . ARG A 1 163 ? 4.642 4.939 -13.988 1.00 90.19 163 ARG A N 1
ATOM 1307 C CA . ARG A 1 163 ? 4.945 5.384 -15.351 1.00 90.19 163 ARG A CA 1
ATOM 1308 C C . ARG A 1 163 ? 5.291 6.865 -15.400 1.00 90.19 163 ARG A C 1
ATOM 1310 O O . ARG A 1 163 ? 6.236 7.230 -16.093 1.00 90.19 163 ARG A O 1
ATOM 1317 N N . ASP A 1 164 ? 4.584 7.705 -14.663 1.00 90.88 164 ASP A N 1
ATOM 1318 C CA . ASP A 1 164 ? 4.699 9.153 -14.818 1.00 90.88 164 ASP A CA 1
ATOM 1319 C C . ASP A 1 164 ? 5.716 9.760 -13.840 1.00 90.88 164 ASP A C 1
ATOM 1321 O O . ASP A 1 164 ? 6.381 10.737 -14.183 1.00 90.88 164 ASP A O 1
ATOM 1325 N N . THR A 1 165 ? 5.898 9.167 -12.653 1.00 91.50 165 THR A N 1
ATOM 1326 C CA . THR A 1 165 ? 6.707 9.766 -11.574 1.00 91.50 165 THR A CA 1
ATOM 1327 C C . THR A 1 165 ? 8.051 9.090 -11.333 1.00 91.50 165 THR A C 1
ATOM 1329 O O . THR A 1 165 ? 8.993 9.781 -10.938 1.00 91.50 165 THR A O 1
ATOM 1332 N N . PHE A 1 166 ? 8.191 7.781 -11.584 1.00 91.19 166 PHE A N 1
ATOM 1333 C CA . PHE A 1 166 ? 9.447 7.109 -11.262 1.00 91.19 166 PHE A CA 1
ATOM 1334 C C . PHE A 1 166 ? 10.561 7.577 -12.198 1.00 91.19 166 PHE A C 1
ATOM 1336 O O . PHE A 1 166 ? 10.419 7.618 -13.429 1.00 91.19 166 PHE A O 1
ATOM 1343 N N . ASN A 1 167 ? 11.704 7.883 -11.592 1.00 88.94 167 ASN A N 1
ATOM 1344 C CA . ASN A 1 167 ? 12.940 8.123 -12.312 1.00 88.94 167 ASN A CA 1
ATOM 1345 C C . ASN A 1 167 ? 13.615 6.803 -12.725 1.00 88.94 167 ASN A C 1
ATOM 1347 O O . ASN A 1 167 ? 13.210 5.704 -12.344 1.00 88.94 167 ASN A O 1
ATOM 1351 N N . THR A 1 168 ? 14.685 6.930 -13.504 1.00 87.06 168 THR A N 1
ATOM 1352 C CA . THR A 1 168 ? 15.506 5.819 -13.992 1.00 87.06 168 THR A CA 1
ATOM 1353 C C . THR A 1 168 ? 15.909 4.817 -12.908 1.00 87.06 168 THR A C 1
ATOM 1355 O O . THR A 1 168 ? 15.759 3.616 -13.114 1.00 87.06 168 THR A O 1
ATOM 1358 N N . GLU A 1 169 ? 16.438 5.282 -11.775 1.00 85.12 169 GLU A N 1
ATOM 1359 C CA . GLU A 1 169 ? 16.936 4.392 -10.720 1.00 85.12 169 GLU A CA 1
ATOM 1360 C C . GLU A 1 169 ? 15.779 3.714 -9.980 1.00 85.12 169 GLU A C 1
ATOM 1362 O O . GLU A 1 169 ? 15.838 2.517 -9.719 1.00 85.12 169 GLU A O 1
ATOM 1367 N N . GLN A 1 170 ? 14.680 4.428 -9.732 1.00 88.50 170 GLN A N 1
ATOM 1368 C CA . GLN A 1 170 ? 13.480 3.846 -9.122 1.00 88.50 170 GLN A CA 1
ATOM 1369 C C . GLN A 1 170 ? 12.863 2.752 -10.005 1.00 88.50 170 GLN A C 1
ATOM 1371 O O . GLN A 1 170 ? 12.483 1.698 -9.504 1.00 88.50 170 GLN A O 1
ATOM 1376 N N . LEU A 1 171 ? 12.808 2.957 -11.326 1.00 88.12 171 LEU A N 1
ATOM 1377 C CA . LEU A 1 171 ? 12.331 1.936 -12.266 1.00 88.12 171 LEU A CA 1
ATOM 1378 C C . LEU A 1 171 ? 13.257 0.716 -12.312 1.00 88.12 171 LEU A C 1
ATOM 1380 O O . LEU A 1 171 ? 12.768 -0.409 -12.386 1.00 88.12 171 LEU A O 1
ATOM 1384 N N . LYS A 1 172 ? 14.580 0.910 -12.237 1.00 83.38 172 LYS A N 1
ATOM 1385 C CA . LYS A 1 172 ? 15.531 -0.211 -12.147 1.00 83.38 172 LYS A CA 1
ATOM 1386 C C . LYS A 1 172 ? 15.279 -1.046 -10.911 1.00 83.38 172 LYS A C 1
ATOM 1388 O O . LYS A 1 172 ? 15.089 -2.247 -11.051 1.00 83.38 172 LYS A O 1
ATOM 1393 N N . ARG A 1 173 ? 15.224 -0.408 -9.741 1.00 83.31 173 ARG A N 1
ATOM 1394 C CA . ARG A 1 173 ? 14.921 -1.087 -8.479 1.00 83.31 173 ARG A CA 1
ATOM 1395 C C . ARG A 1 173 ? 13.619 -1.879 -8.612 1.00 83.31 173 ARG A C 1
ATOM 1397 O O . ARG A 1 173 ? 13.596 -3.089 -8.385 1.00 83.31 173 ARG A O 1
ATOM 1404 N N . HIS A 1 174 ? 12.581 -1.232 -9.151 1.00 85.38 174 HIS A N 1
ATOM 1405 C CA . HIS A 1 174 ? 11.252 -1.823 -9.297 1.00 85.38 174 HIS A CA 1
ATOM 1406 C C . HIS A 1 174 ? 11.225 -3.066 -10.192 1.00 85.38 174 HIS A C 1
ATOM 1408 O O . HIS A 1 174 ? 10.618 -4.082 -9.833 1.00 85.38 174 HIS A O 1
ATOM 1414 N N . PHE A 1 175 ? 11.870 -3.004 -11.358 1.00 82.12 175 PHE A N 1
ATOM 1415 C CA . PHE A 1 175 ? 11.848 -4.095 -12.331 1.00 82.12 175 PHE A CA 1
ATOM 1416 C C . PHE A 1 175 ? 12.895 -5.170 -12.065 1.00 82.12 175 PHE A C 1
ATOM 1418 O O . PHE A 1 175 ? 12.583 -6.350 -12.202 1.00 82.12 175 PHE A O 1
ATOM 1425 N N . LEU A 1 176 ? 14.116 -4.755 -11.731 1.00 77.06 176 LEU A N 1
ATOM 1426 C CA . LEU A 1 176 ? 15.309 -5.597 -11.738 1.00 77.06 176 LEU A CA 1
ATOM 1427 C C . LEU A 1 176 ? 15.708 -6.068 -10.349 1.00 77.06 176 LEU A C 1
ATOM 1429 O O . LEU A 1 176 ? 16.301 -7.123 -10.232 1.00 77.06 176 LEU A O 1
ATOM 1433 N N . GLU A 1 177 ? 15.414 -5.322 -9.296 1.00 77.00 177 GLU A N 1
ATOM 1434 C CA . GLU A 1 177 ? 15.855 -5.709 -7.947 1.00 77.00 177 GLU A CA 1
ATOM 1435 C C . GLU A 1 177 ? 14.695 -6.266 -7.126 1.00 77.00 177 GLU A C 1
ATOM 1437 O O . GLU A 1 177 ? 14.876 -6.722 -6.005 1.00 77.00 177 GLU A O 1
ATOM 1442 N N . ASP A 1 178 ? 13.489 -6.269 -7.707 1.00 74.69 178 ASP A N 1
ATOM 1443 C CA . ASP A 1 178 ? 12.256 -6.524 -6.969 1.00 74.69 178 ASP A CA 1
ATOM 1444 C C . ASP A 1 178 ? 12.086 -5.547 -5.794 1.00 74.69 178 ASP A C 1
ATOM 1446 O O . ASP A 1 178 ? 11.376 -5.832 -4.840 1.00 74.69 178 ASP A O 1
ATOM 1450 N N . GLU A 1 179 ? 12.709 -4.370 -5.888 1.00 74.31 179 GLU A N 1
ATOM 1451 C CA . GLU A 1 179 ? 12.721 -3.336 -4.863 1.00 74.31 179 GLU A CA 1
ATOM 1452 C C . GLU A 1 179 ? 11.807 -2.182 -5.276 1.00 74.31 179 GLU A C 1
ATOM 1454 O O . GLU A 1 179 ? 11.912 -1.630 -6.364 1.00 74.31 179 GLU A O 1
ATOM 1459 N N . GLY A 1 180 ? 10.868 -1.793 -4.422 1.00 77.12 180 GLY A N 1
ATOM 1460 C CA . GLY A 1 180 ? 10.045 -0.614 -4.680 1.00 77.12 180 GLY A CA 1
ATOM 1461 C C . GLY A 1 180 ? 10.794 0.694 -4.418 1.00 77.12 180 GLY A C 1
ATOM 1462 O O . GLY A 1 180 ? 12.010 0.746 -4.236 1.00 77.12 180 GLY A O 1
ATOM 1463 N N . ILE A 1 181 ? 10.021 1.769 -4.322 1.00 85.38 181 ILE A N 1
ATOM 1464 C CA . ILE A 1 181 ? 10.420 2.910 -3.498 1.00 85.38 181 ILE A CA 1
ATOM 1465 C C . ILE A 1 181 ? 10.151 2.522 -2.033 1.00 85.38 181 ILE A C 1
ATOM 1467 O O . ILE A 1 181 ? 9.144 1.845 -1.793 1.00 85.38 181 ILE A O 1
ATOM 1471 N N . PRO A 1 182 ? 11.001 2.932 -1.072 1.00 86.12 182 PRO A N 1
ATOM 1472 C CA . PRO A 1 182 ? 10.664 2.904 0.348 1.00 86.12 182 PRO A CA 1
ATOM 1473 C C . PRO A 1 182 ? 9.224 3.345 0.620 1.00 86.12 182 PRO A C 1
ATOM 1475 O O . PRO A 1 182 ? 8.764 4.363 0.102 1.00 86.12 182 PRO A O 1
ATOM 1478 N N . SER A 1 183 ? 8.484 2.588 1.427 1.00 88.44 183 SER A N 1
ATOM 1479 C CA . SER A 1 183 ? 7.070 2.895 1.703 1.00 88.44 183 SER A CA 1
ATOM 1480 C C . SER A 1 183 ? 6.909 4.265 2.362 1.00 88.44 183 SER A C 1
ATOM 1482 O O . SER A 1 183 ? 5.933 4.966 2.103 1.00 88.44 183 SER A O 1
ATOM 1484 N N . SER A 1 184 ? 7.886 4.648 3.185 1.00 85.25 184 SER A N 1
ATOM 1485 C CA . SER A 1 184 ? 8.020 5.956 3.824 1.00 85.25 184 SER A CA 1
ATOM 1486 C C . SER A 1 184 ? 8.189 7.087 2.798 1.00 85.25 184 SER A C 1
ATOM 1488 O O . SER A 1 184 ? 7.421 8.052 2.823 1.00 85.25 184 SER A O 1
ATOM 1490 N N . ASP A 1 185 ? 9.117 6.941 1.847 1.00 87.12 185 ASP A N 1
ATOM 1491 C CA . ASP A 1 185 ? 9.337 7.904 0.758 1.00 87.12 185 ASP A CA 1
ATOM 1492 C C . ASP A 1 185 ? 8.100 8.047 -0.133 1.00 87.12 185 ASP A C 1
ATOM 1494 O O . ASP A 1 185 ? 7.701 9.163 -0.476 1.00 87.12 185 ASP A O 1
ATOM 1498 N N . LEU A 1 186 ? 7.465 6.926 -0.490 1.00 89.88 186 LEU A N 1
ATOM 1499 C CA . LEU A 1 186 ? 6.242 6.956 -1.283 1.00 89.88 186 LEU A CA 1
ATOM 1500 C C . LEU A 1 186 ? 5.108 7.637 -0.517 1.00 89.88 186 LEU A C 1
ATOM 1502 O O . LEU A 1 186 ? 4.422 8.483 -1.082 1.00 89.88 186 LEU A O 1
ATOM 1506 N N . MET A 1 187 ? 4.921 7.315 0.767 1.00 89.88 187 MET A N 1
ATOM 1507 C CA . MET A 1 187 ? 3.918 7.988 1.590 1.00 89.88 187 MET A CA 1
ATOM 1508 C C . MET A 1 187 ? 4.167 9.497 1.619 1.00 89.88 187 MET A C 1
ATOM 1510 O O . MET A 1 187 ? 3.241 10.284 1.441 1.00 89.88 187 MET A O 1
ATOM 1514 N N . HIS A 1 188 ? 5.419 9.913 1.795 1.00 86.88 188 HIS A N 1
ATOM 1515 C CA . HIS A 1 188 ? 5.788 11.319 1.806 1.00 86.88 188 HIS A CA 1
ATOM 1516 C C . HIS A 1 188 ? 5.478 12.016 0.469 1.00 86.88 188 HIS A C 1
ATOM 1518 O O . HIS A 1 188 ? 4.847 13.073 0.481 1.00 86.88 188 HIS A O 1
ATOM 1524 N N . ASP A 1 189 ? 5.846 11.425 -0.673 1.00 88.75 189 ASP A N 1
ATOM 1525 C CA . ASP A 1 189 ? 5.537 11.979 -2.003 1.00 88.75 189 ASP A CA 1
ATOM 1526 C C . ASP A 1 189 ? 4.019 12.065 -2.252 1.00 88.75 189 ASP A C 1
ATOM 1528 O O . ASP A 1 189 ? 3.515 13.107 -2.684 1.00 88.75 189 ASP A O 1
ATOM 1532 N N . LEU A 1 190 ? 3.271 11.017 -1.894 1.00 89.19 190 LEU A N 1
ATOM 1533 C CA . LEU A 1 190 ? 1.811 10.992 -1.987 1.00 89.19 190 LEU A CA 1
ATOM 1534 C C . LEU A 1 190 ? 1.161 12.115 -1.172 1.00 89.19 190 LEU A C 1
ATOM 1536 O O . LEU A 1 190 ? 0.260 12.795 -1.672 1.00 89.19 190 LEU A O 1
ATOM 1540 N N . MET A 1 191 ? 1.639 12.345 0.052 1.00 85.31 191 MET A N 1
ATOM 1541 C CA . MET A 1 191 ? 1.153 13.434 0.894 1.00 85.31 191 MET A CA 1
ATOM 1542 C C . MET A 1 191 ? 1.514 14.803 0.317 1.00 85.31 191 MET A C 1
ATOM 1544 O O . MET A 1 191 ? 0.641 15.660 0.208 1.00 85.31 191 MET A O 1
ATOM 1548 N N . GLN A 1 192 ? 2.760 15.008 -0.122 1.00 83.06 192 GLN A N 1
ATOM 1549 C CA . GLN A 1 192 ? 3.194 16.281 -0.706 1.00 83.06 192 GLN A CA 1
ATOM 1550 C C . GLN A 1 192 ? 2.378 16.678 -1.941 1.00 83.06 192 GLN A C 1
ATOM 1552 O O . GLN A 1 192 ? 2.079 17.858 -2.126 1.00 83.06 192 GLN A O 1
ATOM 1557 N N . ARG A 1 193 ? 2.002 15.704 -2.777 1.00 81.12 193 ARG A N 1
ATOM 1558 C CA . ARG A 1 193 ? 1.200 15.936 -3.987 1.00 81.12 193 ARG A CA 1
ATOM 1559 C C . ARG A 1 193 ? -0.294 16.076 -3.713 1.00 81.12 193 ARG A C 1
ATOM 1561 O O . ARG A 1 193 ? -0.978 16.748 -4.480 1.00 81.12 193 ARG A O 1
ATOM 1568 N N . GLY A 1 194 ? -0.807 15.417 -2.674 1.00 67.75 194 GLY A N 1
ATOM 1569 C CA . GLY A 1 194 ? -2.227 15.442 -2.322 1.00 67.75 194 GLY A CA 1
ATOM 1570 C C . GLY A 1 194 ? -2.610 16.648 -1.465 1.00 67.75 194 GLY A C 1
ATOM 1571 O O . GLY A 1 194 ? -3.597 17.328 -1.740 1.00 67.75 194 GLY A O 1
ATOM 1572 N N . THR A 1 195 ? -1.854 16.926 -0.403 1.00 64.75 195 THR A N 1
ATOM 1573 C CA . THR A 1 195 ? -2.106 18.040 0.523 1.00 64.75 195 THR A CA 1
ATOM 1574 C C . THR A 1 195 ? -0.787 18.457 1.191 1.00 64.75 195 THR A C 1
ATOM 1576 O O . THR A 1 195 ? -0.310 17.757 2.085 1.00 64.75 195 THR A O 1
ATOM 1579 N N . PRO A 1 196 ? -0.166 19.579 0.779 1.00 60.41 196 PRO A N 1
ATOM 1580 C CA . PRO A 1 196 ? 1.132 19.996 1.303 1.00 60.41 196 PRO A CA 1
ATOM 1581 C C . PRO A 1 196 ? 1.123 20.185 2.827 1.00 60.41 196 PRO A C 1
ATOM 1583 O O . PRO A 1 196 ? 0.330 20.962 3.355 1.00 60.41 196 PRO A O 1
ATOM 1586 N N . GLY A 1 197 ? 2.044 19.507 3.519 1.00 59.25 197 GLY A N 1
ATOM 1587 C CA . GLY A 1 197 ? 2.251 19.625 4.964 1.00 59.25 197 GLY A CA 1
ATOM 1588 C C . GLY A 1 197 ? 2.106 18.291 5.680 1.00 59.25 197 GLY A C 1
ATOM 1589 O O . GLY A 1 197 ? 1.103 18.061 6.341 1.00 59.25 197 GLY A O 1
ATOM 1590 N N . THR A 1 198 ? 3.098 17.407 5.564 1.00 63.16 198 THR A N 1
ATOM 1591 C CA . THR A 1 198 ? 3.080 16.101 6.238 1.00 63.16 198 THR A CA 1
ATOM 1592 C C . THR A 1 198 ? 3.589 16.226 7.671 1.00 63.16 198 THR A C 1
ATOM 1594 O O . THR A 1 198 ? 4.745 16.586 7.885 1.00 63.16 19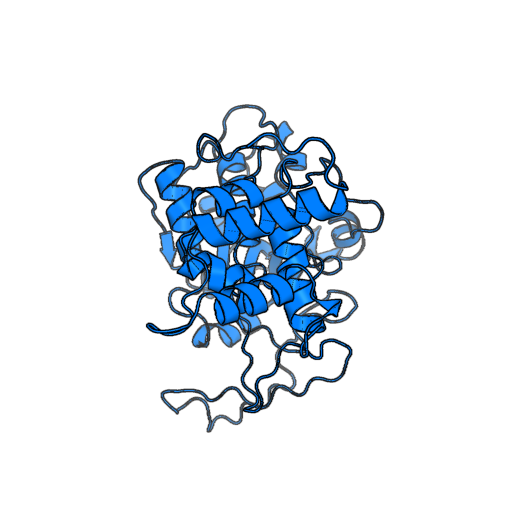8 THR A O 1
ATOM 1597 N N . VAL A 1 199 ? 2.754 15.887 8.652 1.00 63.38 199 VAL A N 1
ATOM 1598 C CA . VAL A 1 199 ? 3.200 15.595 10.016 1.00 63.38 199 VAL A CA 1
ATOM 1599 C C . VAL A 1 199 ? 3.196 14.086 10.176 1.00 63.38 199 VAL A C 1
ATOM 1601 O O . VAL A 1 199 ? 2.143 13.461 10.325 1.00 63.38 199 VAL A O 1
ATOM 1604 N N . THR A 1 200 ? 4.390 13.511 10.127 1.00 69.38 200 THR A N 1
ATOM 1605 C CA . THR A 1 200 ? 4.601 12.105 10.439 1.00 69.38 200 THR A CA 1
ATOM 1606 C C . THR A 1 200 ? 5.049 11.994 11.888 1.00 69.38 200 THR A C 1
ATOM 1608 O O . THR A 1 200 ? 6.071 12.570 12.262 1.00 69.38 200 THR A O 1
ATOM 1611 N N . ILE A 1 201 ? 4.287 11.273 12.708 1.00 73.12 201 ILE A N 1
ATOM 1612 C CA . ILE A 1 201 ? 4.666 10.999 14.096 1.00 73.12 201 ILE A CA 1
ATOM 1613 C C . ILE A 1 201 ? 5.315 9.622 14.154 1.00 73.12 201 ILE A C 1
ATOM 1615 O O . ILE A 1 201 ? 4.774 8.642 13.642 1.00 73.12 201 ILE A O 1
ATOM 1619 N N . ILE A 1 202 ? 6.483 9.581 14.790 1.00 76.88 202 ILE A N 1
ATOM 1620 C CA . ILE A 1 202 ? 7.168 8.356 15.188 1.00 76.88 202 ILE A CA 1
ATOM 1621 C C . ILE A 1 202 ? 6.462 7.836 16.434 1.00 76.88 202 ILE A C 1
ATOM 1623 O O . ILE A 1 202 ? 6.424 8.538 17.445 1.00 76.88 202 ILE A O 1
ATOM 1627 N N . VAL A 1 203 ? 5.905 6.633 16.361 1.00 78.44 203 VAL A N 1
ATOM 1628 C CA . VAL A 1 203 ? 5.109 6.065 17.455 1.00 78.44 203 VAL A CA 1
ATOM 1629 C C . VAL A 1 203 ? 5.919 4.996 18.180 1.00 78.44 203 VAL A C 1
ATOM 1631 O O . VAL A 1 203 ? 6.510 4.127 17.537 1.00 78.44 203 VAL A O 1
ATOM 1634 N N . SER A 1 204 ? 5.956 5.054 19.515 1.00 83.38 204 SER A N 1
ATOM 1635 C CA . SER A 1 204 ? 6.423 3.913 20.307 1.00 83.38 204 SER A CA 1
ATOM 1636 C C . SER A 1 204 ? 5.394 2.795 20.194 1.00 83.38 204 SER A C 1
ATOM 1638 O O . SER A 1 204 ? 4.204 3.037 20.373 1.00 83.38 204 SER A O 1
ATOM 1640 N N . LEU A 1 205 ? 5.834 1.567 19.926 1.00 82.69 205 LEU A N 1
ATOM 1641 C CA . LEU A 1 205 ? 4.927 0.432 19.735 1.00 82.69 205 LEU A CA 1
ATOM 1642 C C . LEU A 1 205 ? 4.077 0.147 20.987 1.00 82.69 205 LEU A C 1
ATOM 1644 O O . LEU A 1 205 ? 2.927 -0.267 20.868 1.00 82.69 205 LEU A O 1
ATOM 1648 N N . SER A 1 206 ? 4.621 0.444 22.171 1.00 83.62 206 SER A N 1
ATOM 1649 C CA . SER A 1 206 ? 3.930 0.387 23.466 1.00 83.62 206 SER A CA 1
ATOM 1650 C C . SER A 1 206 ? 2.759 1.360 23.603 1.00 83.62 206 SER A C 1
ATOM 1652 O O . SER A 1 206 ? 1.872 1.127 24.416 1.00 83.62 206 SER A O 1
ATOM 1654 N N . ASP A 1 207 ? 2.769 2.454 22.842 1.00 87.56 207 ASP A N 1
ATOM 1655 C CA . ASP A 1 207 ? 1.792 3.542 22.964 1.00 87.56 207 ASP A CA 1
ATOM 1656 C C . ASP A 1 207 ? 0.614 3.351 21.996 1.00 87.56 207 ASP A C 1
ATOM 1658 O O . ASP A 1 207 ? -0.294 4.181 21.931 1.00 87.56 207 ASP A O 1
ATOM 1662 N N . ILE A 1 208 ? 0.637 2.271 21.208 1.00 89.38 208 ILE A N 1
ATOM 1663 C CA . ILE A 1 208 ? -0.411 1.951 20.247 1.00 89.38 208 ILE A CA 1
ATOM 1664 C C . ILE A 1 208 ? -1.561 1.270 20.993 1.00 89.38 208 ILE A C 1
ATOM 1666 O O . ILE A 1 208 ? -1.535 0.069 21.256 1.00 89.38 208 ILE A O 1
ATOM 1670 N N . ASP A 1 209 ? -2.603 2.041 21.285 1.00 90.88 209 ASP A N 1
ATOM 1671 C CA . ASP A 1 209 ? -3.871 1.555 21.820 1.00 90.88 209 ASP A CA 1
ATOM 1672 C C . ASP A 1 209 ? -5.065 1.983 20.942 1.00 90.88 209 ASP A C 1
ATOM 1674 O O . ASP A 1 209 ? -4.917 2.561 19.857 1.00 90.88 209 ASP A O 1
ATOM 1678 N N . ALA A 1 210 ? -6.280 1.653 21.390 1.00 91.19 210 ALA A N 1
ATOM 1679 C CA . ALA A 1 210 ? -7.502 1.990 20.666 1.00 91.19 210 ALA A CA 1
ATOM 1680 C C . ALA A 1 210 ? -7.678 3.509 20.515 1.00 91.19 210 ALA A C 1
ATOM 1682 O O . ALA A 1 210 ? -8.073 3.979 19.449 1.00 91.19 210 ALA A O 1
ATOM 1683 N N . ALA A 1 211 ? -7.346 4.284 21.553 1.00 91.38 211 ALA A N 1
ATOM 1684 C CA . ALA A 1 211 ? -7.445 5.739 21.522 1.00 91.38 211 ALA A CA 1
ATOM 1685 C C . ALA A 1 211 ? -6.415 6.346 20.556 1.00 91.38 211 ALA A C 1
ATOM 1687 O O . ALA A 1 211 ? -6.719 7.310 19.848 1.00 91.38 211 ALA A O 1
ATOM 1688 N N . PHE A 1 212 ? -5.220 5.757 20.475 1.00 91.94 212 PHE A N 1
ATOM 1689 C CA . PHE A 1 212 ? -4.179 6.131 19.533 1.00 91.94 212 PHE A CA 1
ATOM 1690 C C . PHE A 1 212 ? -4.659 5.932 18.096 1.00 91.94 212 PHE A C 1
ATOM 1692 O O . PHE A 1 212 ? -4.650 6.885 17.313 1.00 91.94 212 PHE A O 1
ATOM 1699 N N . LEU A 1 213 ? -5.113 4.723 17.749 1.00 92.06 213 LEU A N 1
ATOM 1700 C CA . LEU A 1 213 ? -5.595 4.422 16.398 1.00 92.06 213 LEU A CA 1
ATOM 1701 C C . LEU A 1 213 ? -6.847 5.237 16.047 1.00 92.06 213 LEU A C 1
ATOM 1703 O O . LEU A 1 213 ? -6.965 5.721 14.925 1.00 92.06 213 LEU A O 1
ATOM 1707 N N . GLN A 1 214 ? -7.740 5.482 17.007 1.00 91.31 214 GLN A N 1
ATOM 1708 C CA . GLN A 1 214 ? -8.887 6.369 16.807 1.00 91.31 214 GLN A CA 1
ATOM 1709 C C . GLN A 1 214 ? -8.459 7.804 16.503 1.00 91.31 214 GLN A C 1
ATOM 1711 O O . GLN A 1 214 ? -9.030 8.459 15.632 1.00 91.31 214 GLN A O 1
ATOM 1716 N N . LYS A 1 215 ? -7.437 8.316 17.185 1.00 90.56 215 LYS A N 1
ATOM 1717 C CA . LYS A 1 215 ? -6.952 9.679 16.965 1.00 90.56 215 LYS A CA 1
ATOM 1718 C C . LYS A 1 215 ? -6.183 9.816 15.653 1.00 90.56 215 LYS A C 1
ATOM 1720 O O . LYS A 1 215 ? -6.377 10.790 14.928 1.00 90.56 215 LYS A O 1
ATOM 1725 N N . HIS A 1 216 ? -5.310 8.861 15.353 1.00 90.38 216 HIS A N 1
ATOM 1726 C CA . HIS A 1 216 ? -4.301 8.990 14.300 1.00 90.38 216 HIS A CA 1
ATOM 1727 C C . HIS A 1 216 ? -4.597 8.173 13.037 1.00 90.38 216 HIS A C 1
ATOM 1729 O O . HIS A 1 216 ? -4.020 8.446 11.990 1.00 90.38 216 HIS A O 1
ATOM 1735 N N . GLY A 1 217 ? -5.530 7.227 13.104 1.00 92.50 217 GLY A N 1
ATOM 1736 C CA . GLY A 1 217 ? -5.806 6.281 12.031 1.00 92.50 217 GLY A CA 1
ATOM 1737 C C . GLY A 1 217 ? -4.802 5.125 11.969 1.00 92.50 217 GLY A C 1
ATOM 1738 O O . GLY A 1 217 ? -4.077 4.885 12.938 1.00 92.50 217 GLY A O 1
ATOM 1739 N N . PRO A 1 218 ? -4.775 4.378 10.850 1.00 94.31 218 PRO A N 1
ATOM 1740 C CA . PRO A 1 218 ? -3.874 3.250 10.676 1.00 94.31 218 PRO A CA 1
ATOM 1741 C C . PRO A 1 218 ? -2.407 3.669 10.676 1.00 94.31 218 PRO A C 1
ATOM 1743 O O . PRO A 1 218 ? -2.057 4.768 10.241 1.00 94.31 218 PRO A O 1
ATOM 1746 N N . LEU A 1 219 ? -1.541 2.757 11.108 1.00 93.69 219 LEU A N 1
ATOM 1747 C CA . LEU A 1 219 ? -0.098 2.986 11.169 1.00 93.69 219 LEU A CA 1
ATOM 1748 C C . LEU A 1 219 ? 0.611 2.261 10.042 1.00 93.69 219 LEU A C 1
ATOM 1750 O O . LEU A 1 219 ? 0.401 1.064 9.859 1.00 93.69 219 LEU A O 1
ATOM 1754 N N . LEU A 1 220 ? 1.503 2.955 9.341 1.00 92.50 220 LEU A N 1
ATOM 1755 C CA . LEU A 1 220 ? 2.392 2.326 8.373 1.00 92.50 220 LEU A CA 1
ATOM 1756 C C . LEU A 1 220 ? 3.567 1.668 9.094 1.00 92.50 220 LEU A C 1
ATOM 1758 O O . LEU A 1 220 ? 4.425 2.359 9.639 1.00 92.50 220 LEU A O 1
ATOM 1762 N N . LEU A 1 221 ? 3.621 0.340 9.040 1.00 90.50 221 LEU A N 1
ATOM 1763 C CA . LEU A 1 221 ? 4.829 -0.435 9.303 1.00 90.50 221 LEU A CA 1
ATOM 1764 C C . LEU A 1 221 ? 5.611 -0.490 7.992 1.00 90.50 221 LEU A C 1
ATOM 1766 O O . LEU A 1 221 ? 5.145 -1.107 7.037 1.00 90.50 221 LEU A O 1
ATOM 1770 N N . SER A 1 222 ? 6.752 0.189 7.910 1.00 88.12 222 SER A N 1
ATOM 1771 C CA . SER A 1 222 ? 7.572 0.244 6.691 1.00 88.12 222 SER A CA 1
ATOM 1772 C C . SER A 1 222 ? 8.894 -0.462 6.915 1.00 88.12 222 SER A C 1
ATOM 1774 O O . SER A 1 222 ? 9.476 -0.343 7.984 1.00 88.12 222 SER A O 1
ATOM 1776 N N . GLU A 1 223 ? 9.394 -1.115 5.870 1.00 83.00 223 GLU A N 1
ATOM 1777 C CA . GLU A 1 223 ? 10.790 -1.543 5.771 1.00 83.00 223 GLU A CA 1
ATOM 1778 C C . GLU A 1 223 ? 11.239 -2.462 6.917 1.00 83.00 223 GLU A C 1
ATOM 1780 O O . GLU A 1 223 ? 12.344 -2.320 7.435 1.00 83.00 223 GLU A O 1
ATOM 1785 N N . PHE A 1 224 ? 10.399 -3.426 7.305 1.00 81.75 224 PHE A N 1
ATOM 1786 C CA . PHE A 1 224 ? 10.803 -4.497 8.223 1.00 81.75 224 PHE A CA 1
ATOM 1787 C C . PHE A 1 224 ? 11.105 -5.789 7.469 1.00 81.75 224 PHE A C 1
ATOM 1789 O O . PHE A 1 224 ? 10.431 -6.089 6.480 1.00 81.75 224 PHE A O 1
ATOM 1796 N N . PRO A 1 225 ? 12.090 -6.580 7.920 1.00 77.19 225 PRO A N 1
ATOM 1797 C CA . PRO A 1 225 ? 12.312 -7.908 7.385 1.00 77.19 22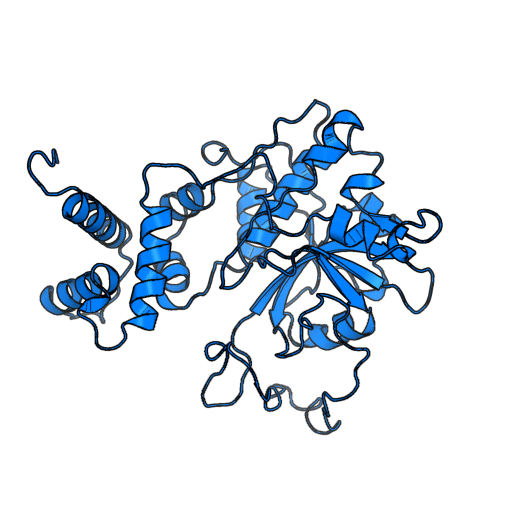5 PRO A CA 1
ATOM 1798 C C . PRO A 1 225 ? 11.173 -8.830 7.809 1.00 77.19 225 PRO A C 1
ATOM 1800 O O . PRO A 1 225 ? 10.675 -8.770 8.935 1.00 77.19 225 PRO A O 1
ATOM 1803 N N . LEU A 1 226 ? 10.799 -9.726 6.909 1.00 73.25 226 LEU A N 1
ATOM 1804 C CA . LEU A 1 226 ? 9.932 -10.844 7.248 1.00 73.25 226 LEU A CA 1
ATOM 1805 C C . LEU A 1 226 ? 10.790 -12.031 7.667 1.00 73.25 226 LEU A C 1
ATOM 1807 O O . LEU A 1 226 ? 11.845 -12.281 7.086 1.00 73.25 226 LEU A O 1
ATOM 1811 N N . CYS A 1 227 ? 10.331 -12.759 8.676 1.00 67.25 227 CYS A N 1
ATOM 1812 C CA . CYS A 1 227 ? 10.867 -14.078 8.986 1.00 67.25 227 CYS A CA 1
ATOM 1813 C C . CYS A 1 227 ? 10.315 -15.092 7.983 1.00 67.25 227 CYS A C 1
ATOM 1815 O O . CYS A 1 227 ? 9.197 -14.919 7.494 1.00 67.25 227 CYS A O 1
ATOM 1817 N N . ASP A 1 228 ? 11.034 -16.192 7.774 1.00 57.91 228 ASP A N 1
ATOM 1818 C CA . ASP A 1 228 ? 10.532 -17.332 6.994 1.00 57.91 228 ASP A CA 1
ATOM 1819 C C . ASP A 1 228 ? 9.186 -17.851 7.548 1.00 57.91 228 ASP A C 1
ATOM 1821 O O . ASP A 1 228 ? 8.288 -18.188 6.782 1.00 57.91 228 ASP A O 1
ATOM 1825 N N . ASP A 1 229 ? 9.001 -17.788 8.873 1.00 60.22 229 ASP A N 1
ATOM 1826 C CA . ASP A 1 229 ? 7.779 -18.199 9.579 1.00 60.22 229 ASP A CA 1
ATOM 1827 C C . ASP A 1 229 ? 6.809 -17.033 9.846 1.00 60.22 229 ASP A C 1
ATOM 1829 O O . ASP A 1 229 ? 6.018 -17.063 10.791 1.00 60.22 229 ASP A O 1
ATOM 1833 N N . PHE A 1 230 ? 6.876 -15.956 9.052 1.00 65.62 230 PHE A N 1
ATOM 1834 C CA . PHE A 1 230 ? 6.019 -14.787 9.265 1.00 65.62 230 PHE A CA 1
ATOM 1835 C C . PHE A 1 230 ? 4.524 -15.124 9.167 1.00 65.62 230 PHE A C 1
ATOM 1837 O O . PHE A 1 230 ? 3.699 -14.468 9.786 1.00 65.62 230 PHE A O 1
ATOM 1844 N N . CYS A 1 231 ? 4.131 -16.119 8.380 1.00 60.94 231 CYS A N 1
ATOM 1845 C CA . CYS A 1 231 ? 2.743 -16.553 8.344 1.00 60.94 231 CYS A CA 1
ATOM 1846 C C . CYS A 1 231 ? 2.704 -18.064 8.197 1.00 60.94 231 CYS A C 1
ATOM 1848 O O . CYS A 1 231 ? 3.226 -18.600 7.223 1.00 60.94 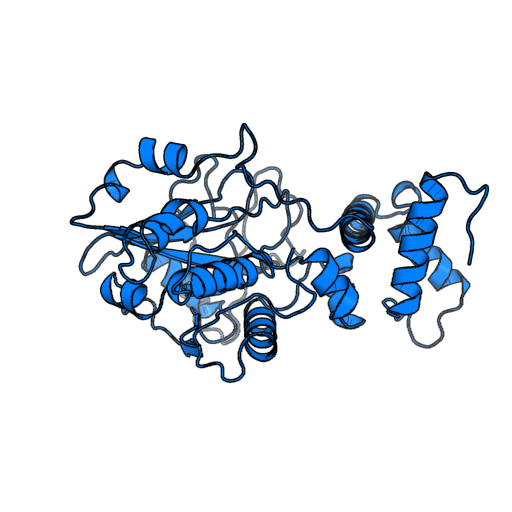231 CYS A O 1
ATOM 1850 N N . SER A 1 232 ? 2.063 -18.739 9.143 1.00 59.56 232 SER A N 1
ATOM 1851 C CA . SER A 1 232 ? 1.605 -20.107 8.943 1.00 59.56 232 SER A CA 1
ATOM 1852 C C . SER A 1 232 ? 0.610 -20.165 7.777 1.00 59.56 232 SER A C 1
ATOM 1854 O O . SER A 1 232 ? -0.059 -19.178 7.453 1.00 59.56 232 SER A O 1
ATOM 1856 N N . ASP A 1 233 ? 0.460 -21.343 7.169 1.00 56.84 233 ASP A N 1
ATOM 1857 C CA . ASP A 1 233 ? -0.476 -21.576 6.056 1.00 56.84 233 ASP A CA 1
ATOM 1858 C C . ASP A 1 233 ? -1.935 -21.188 6.382 1.00 56.84 233 ASP A C 1
ATOM 1860 O O . ASP A 1 233 ? -2.731 -20.936 5.475 1.00 56.84 233 ASP A O 1
ATOM 1864 N N . ASP A 1 234 ? -2.295 -21.114 7.667 1.00 55.03 234 ASP A N 1
ATOM 1865 C CA . ASP A 1 234 ? -3.623 -20.734 8.156 1.00 55.03 234 ASP A CA 1
ATOM 1866 C C . ASP A 1 234 ? -3.778 -19.232 8.471 1.00 55.03 234 ASP A C 1
ATOM 1868 O O . ASP A 1 234 ? -4.861 -18.790 8.859 1.00 55.03 234 ASP A O 1
ATOM 1872 N N . GLY A 1 235 ? -2.721 -18.433 8.286 1.00 53.75 235 GLY A N 1
ATOM 1873 C CA . GLY A 1 235 ? -2.729 -16.987 8.504 1.00 53.75 235 GLY A CA 1
ATOM 1874 C C . GLY A 1 235 ? -2.798 -16.549 9.967 1.00 53.75 235 GLY A C 1
ATOM 1875 O O . GLY A 1 235 ? -2.976 -15.357 10.231 1.00 53.75 235 GLY A O 1
ATOM 1876 N N . ARG A 1 236 ? -2.683 -17.481 10.922 1.00 52.53 236 ARG A N 1
ATOM 1877 C CA . ARG A 1 236 ? -2.827 -17.206 12.353 1.00 52.53 236 ARG A CA 1
ATOM 1878 C C . ARG A 1 236 ? -1.472 -17.143 13.038 1.00 52.53 236 ARG A C 1
ATOM 1880 O O . ARG A 1 236 ? -0.828 -18.159 13.239 1.00 52.53 236 ARG A O 1
ATOM 1887 N N . LEU A 1 237 ? -1.156 -15.943 13.516 1.00 51.34 237 LEU A N 1
ATOM 1888 C CA . LEU A 1 237 ? -0.095 -15.650 14.477 1.00 51.34 237 LEU A CA 1
ATOM 1889 C C . LEU A 1 237 ? 1.333 -15.951 14.012 1.00 51.34 237 LEU A C 1
ATOM 1891 O O . LEU A 1 237 ? 1.790 -17.085 13.921 1.00 51.34 237 LEU A O 1
ATOM 1895 N N . VAL A 1 238 ? 2.091 -14.864 13.904 1.00 53.62 238 VAL A N 1
ATOM 1896 C CA . VAL A 1 238 ? 3.546 -14.903 14.035 1.00 53.62 238 VAL A CA 1
ATOM 1897 C C . VAL A 1 238 ? 3.838 -15.156 15.513 1.00 53.62 238 VAL A C 1
ATOM 1899 O O . VAL A 1 238 ? 3.421 -14.371 16.366 1.00 53.62 238 VAL A O 1
ATOM 1902 N N . HIS A 1 239 ? 4.458 -16.297 15.803 1.00 48.53 239 HIS A N 1
ATOM 1903 C CA . HIS A 1 239 ? 4.806 -16.824 17.125 1.00 48.53 239 HIS A CA 1
ATOM 1904 C C . HIS A 1 239 ? 5.003 -15.783 18.257 1.00 48.53 239 HIS A C 1
ATOM 1906 O O . HIS A 1 239 ? 5.712 -14.787 18.112 1.00 48.53 239 HIS A O 1
ATOM 1912 N N . GLU A 1 240 ? 4.500 -16.104 19.459 1.00 50.03 240 GLU A N 1
ATOM 1913 C CA . GLU A 1 240 ? 5.262 -15.825 20.686 1.00 50.03 240 GLU A CA 1
ATOM 1914 C C . GLU A 1 240 ? 6.610 -16.529 20.520 1.00 50.03 240 GLU A C 1
ATOM 1916 O O . GLU A 1 240 ? 6.632 -17.752 20.381 1.00 50.03 240 GLU A O 1
ATOM 1921 N N . LEU A 1 241 ? 7.688 -15.745 20.421 1.00 43.34 241 LEU A N 1
ATOM 1922 C CA . LEU A 1 241 ? 9.074 -16.159 20.178 1.00 43.34 241 LEU A CA 1
ATOM 1923 C C . LEU A 1 241 ? 9.422 -17.497 20.851 1.00 43.34 241 LEU A C 1
ATOM 1925 O O . LEU A 1 241 ? 9.889 -17.558 21.983 1.00 43.34 241 LEU A O 1
ATOM 1929 N N . SER A 1 242 ? 9.230 -18.580 20.115 1.00 37.25 242 SER A N 1
ATOM 1930 C CA . SER A 1 242 ? 9.738 -19.905 20.414 1.00 37.25 242 SER A CA 1
ATOM 1931 C C . SER A 1 242 ? 10.547 -20.244 19.177 1.00 37.25 242 SER A C 1
ATOM 1933 O O . SER A 1 242 ? 9.957 -20.491 18.133 1.00 37.25 242 SER A O 1
ATOM 1935 N N . TYR A 1 243 ? 11.875 -20.215 19.289 1.00 37.09 243 TYR A N 1
ATOM 1936 C CA . TYR A 1 243 ? 12.827 -20.573 18.228 1.00 37.09 243 TYR A CA 1
ATOM 1937 C C . TYR A 1 243 ? 13.152 -19.528 17.145 1.00 37.09 243 TYR A C 1
ATOM 1939 O O . TYR A 1 243 ? 13.324 -19.854 15.979 1.00 37.09 243 TYR A O 1
ATOM 1947 N N . CYS A 1 244 ? 13.453 -18.296 17.551 1.00 36.00 244 CYS A N 1
ATOM 1948 C CA . CYS A 1 244 ? 14.633 -17.639 16.983 1.00 36.00 244 CYS A CA 1
ATOM 1949 C C . CYS A 1 244 ? 15.670 -17.627 18.098 1.00 36.00 244 CYS A C 1
ATOM 1951 O O . CYS A 1 244 ? 15.627 -16.755 18.962 1.00 36.00 244 CYS A O 1
ATOM 1953 N N . ASP A 1 245 ? 16.537 -18.639 18.132 1.00 37.84 245 ASP A N 1
ATOM 1954 C CA . ASP A 1 245 ? 17.649 -18.746 19.079 1.00 37.84 245 ASP A CA 1
ATOM 1955 C C . ASP A 1 245 ? 18.685 -17.658 18.735 1.00 37.84 245 ASP A C 1
ATOM 1957 O O . ASP A 1 245 ? 19.750 -17.897 18.169 1.00 37.84 245 ASP A O 1
ATOM 1961 N N . ALA A 1 246 ? 18.316 -16.403 18.997 1.00 41.25 246 ALA A N 1
ATOM 1962 C CA . ALA A 1 246 ? 19.243 -15.305 19.129 1.00 41.25 246 ALA A CA 1
ATOM 1963 C C . ALA A 1 246 ? 19.937 -15.529 20.468 1.00 41.25 246 ALA A C 1
ATOM 1965 O O . ALA A 1 246 ? 19.549 -14.963 21.491 1.00 41.25 246 ALA A O 1
ATOM 1966 N N . SER A 1 247 ? 20.948 -16.400 20.475 1.00 38.75 247 SER A N 1
ATOM 1967 C CA . SER A 1 247 ? 21.889 -16.416 21.580 1.00 38.75 247 SER A CA 1
ATOM 1968 C C . SER A 1 247 ? 22.335 -14.969 21.805 1.00 38.75 247 SER A C 1
ATOM 1970 O O . SER A 1 247 ? 22.718 -14.253 20.873 1.00 38.75 247 SER A O 1
ATOM 1972 N N . ALA A 1 248 ? 22.203 -14.514 23.050 1.00 40.59 248 ALA A N 1
ATOM 1973 C CA . ALA A 1 248 ? 22.374 -13.127 23.477 1.00 40.59 248 ALA A CA 1
ATOM 1974 C C . ALA A 1 248 ? 23.750 -12.510 23.128 1.00 40.59 248 ALA A C 1
ATOM 1976 O O . ALA A 1 248 ? 23.971 -11.324 23.354 1.00 40.59 248 ALA A O 1
ATOM 1977 N N . GLU A 1 249 ? 24.666 -13.282 22.544 1.00 39.69 249 GLU A N 1
ATOM 1978 C CA . GLU A 1 249 ? 25.978 -12.838 22.081 1.00 39.69 249 GLU A CA 1
ATOM 1979 C C . GLU A 1 249 ? 25.940 -12.052 20.755 1.00 39.69 249 GLU A C 1
ATOM 1981 O O . GLU A 1 249 ? 26.824 -11.229 20.529 1.00 39.69 249 GLU A O 1
ATOM 1986 N N . HIS A 1 250 ? 24.921 -12.209 19.897 1.00 40.06 250 HIS A N 1
ATOM 1987 C CA . HIS A 1 250 ? 24.867 -11.478 18.613 1.00 40.06 250 HIS A CA 1
ATOM 1988 C C . HIS A 1 250 ? 24.244 -10.073 18.699 1.00 40.06 250 HIS A C 1
ATOM 1990 O O . HIS A 1 250 ? 24.488 -9.242 17.825 1.00 40.06 250 HIS A O 1
ATOM 1996 N N . ALA A 1 251 ? 23.485 -9.771 19.757 1.00 38.41 251 ALA A N 1
ATOM 1997 C CA . ALA A 1 251 ? 22.778 -8.493 19.911 1.00 38.41 251 ALA A CA 1
ATOM 1998 C C . ALA A 1 251 ? 23.675 -7.319 20.364 1.00 38.41 251 ALA A C 1
ATOM 2000 O O . ALA A 1 251 ? 23.224 -6.177 20.382 1.00 38.41 251 ALA A O 1
ATOM 2001 N N . LEU A 1 252 ? 24.941 -7.579 20.719 1.00 35.34 252 LEU A N 1
ATOM 2002 C CA . LEU A 1 252 ? 25.904 -6.552 21.148 1.00 35.34 252 LEU A CA 1
ATOM 2003 C C . LEU A 1 252 ? 26.888 -6.124 20.048 1.00 35.34 252 LEU A C 1
ATOM 2005 O O . LEU A 1 252 ? 27.733 -5.260 20.285 1.00 35.34 252 LEU A O 1
ATOM 2009 N N . HIS A 1 253 ? 26.782 -6.679 18.837 1.00 33.41 253 HIS A N 1
ATOM 2010 C CA . HIS A 1 253 ? 27.531 -6.170 17.694 1.00 33.41 253 HIS A CA 1
ATOM 2011 C C . HIS A 1 253 ? 26.792 -4.980 17.057 1.00 33.41 253 HIS A C 1
ATOM 2013 O O . HIS A 1 253 ? 25.600 -5.088 16.781 1.00 33.41 253 HIS A O 1
ATOM 2019 N N . PRO A 1 254 ? 27.480 -3.864 16.736 1.00 35.47 254 PRO A N 1
ATOM 2020 C CA . PRO A 1 254 ? 26.866 -2.682 16.111 1.00 35.47 254 PRO A CA 1
ATOM 2021 C C . PRO A 1 254 ? 26.307 -2.940 14.698 1.00 35.47 254 PRO A C 1
ATOM 2023 O O . PRO A 1 254 ? 25.693 -2.055 14.116 1.00 35.47 254 PRO A O 1
ATOM 2026 N N . ASN A 1 255 ? 26.514 -4.147 14.164 1.00 37.25 255 ASN A N 1
ATOM 2027 C CA . ASN A 1 255 ? 25.871 -4.696 12.979 1.00 37.25 255 ASN A CA 1
ATOM 2028 C C . ASN A 1 255 ? 25.399 -6.119 13.329 1.00 37.25 255 ASN A C 1
ATOM 2030 O O . ASN A 1 255 ? 26.210 -7.046 13.230 1.00 37.25 255 ASN A O 1
ATOM 2034 N N . PRO A 1 256 ? 24.148 -6.324 13.778 1.00 39.56 256 PRO A N 1
ATOM 2035 C CA . PRO A 1 256 ? 23.617 -7.667 13.959 1.00 39.56 256 PRO A CA 1
ATOM 2036 C C . PRO A 1 256 ? 23.610 -8.362 12.595 1.00 39.56 256 PRO A C 1
ATOM 2038 O O . PRO A 1 256 ? 22.904 -7.954 11.675 1.00 39.56 256 PRO A O 1
ATOM 2041 N N . VAL A 1 257 ? 24.441 -9.392 12.440 1.00 38.56 257 VAL A N 1
ATOM 2042 C CA . VAL A 1 257 ? 24.363 -10.282 11.280 1.00 38.56 257 VAL A CA 1
ATOM 2043 C C . VAL A 1 257 ? 23.064 -11.072 11.446 1.00 38.56 257 VAL A C 1
ATOM 2045 O O . VAL A 1 257 ? 22.913 -11.725 12.482 1.00 38.56 257 VAL A O 1
ATOM 2048 N N . PRO A 1 258 ? 22.110 -11.013 10.498 1.00 43.34 258 PRO A N 1
ATOM 2049 C CA . PRO A 1 258 ? 20.903 -11.819 10.585 1.00 43.34 258 PRO A CA 1
ATOM 2050 C C . PRO A 1 258 ? 21.304 -13.288 10.736 1.00 43.34 258 PRO A C 1
ATOM 2052 O O . PRO A 1 258 ? 22.063 -13.818 9.922 1.00 43.34 258 PRO A O 1
ATOM 2055 N N . GLY A 1 259 ? 20.844 -13.935 11.808 1.00 39.56 259 GLY A N 1
ATOM 2056 C CA . GLY A 1 259 ? 21.026 -15.371 11.987 1.00 39.56 259 GLY A CA 1
ATOM 2057 C C . GLY A 1 259 ? 20.471 -16.128 10.780 1.00 39.56 259 GLY A C 1
ATOM 2058 O O . GLY A 1 259 ? 19.549 -15.660 10.113 1.00 39.56 259 GLY A O 1
ATOM 2059 N N . ARG A 1 260 ? 21.048 -17.297 10.480 1.00 37.34 260 ARG A N 1
ATOM 2060 C CA . ARG A 1 260 ? 20.644 -18.139 9.344 1.00 37.34 260 ARG A CA 1
ATOM 2061 C C . ARG A 1 260 ? 19.138 -18.446 9.410 1.00 37.34 260 ARG A C 1
ATOM 2063 O O . ARG A 1 260 ? 18.741 -19.360 10.122 1.00 37.34 260 ARG A O 1
ATOM 2070 N N . CYS A 1 261 ? 18.333 -17.742 8.615 1.00 37.94 261 CYS A N 1
ATOM 2071 C CA . CYS A 1 261 ? 16.940 -18.096 8.323 1.00 37.94 261 CYS A CA 1
ATOM 2072 C C . CYS A 1 261 ? 16.927 -19.437 7.574 1.00 37.94 261 CYS A C 1
ATOM 2074 O O . CYS A 1 261 ? 17.608 -19.577 6.559 1.00 37.94 261 CYS A O 1
ATOM 2076 N N . ALA A 1 262 ? 16.302 -20.482 8.114 1.00 33.50 262 ALA A N 1
ATOM 2077 C CA . ALA A 1 262 ? 16.335 -21.829 7.547 1.00 33.50 262 ALA A CA 1
ATOM 2078 C C . ALA A 1 262 ? 15.014 -22.155 6.833 1.00 33.50 262 ALA A C 1
ATOM 2080 O O . ALA A 1 262 ? 14.157 -22.829 7.386 1.00 33.50 262 ALA A O 1
ATOM 2081 N N . ILE A 1 263 ? 14.896 -21.727 5.574 1.00 39.81 263 ILE A N 1
ATOM 2082 C CA . ILE A 1 263 ? 13.745 -22.018 4.706 1.00 39.81 263 ILE A CA 1
ATOM 2083 C C . ILE A 1 263 ? 13.550 -23.536 4.509 1.00 39.81 263 ILE A C 1
ATOM 2085 O O . ILE A 1 263 ? 14.450 -24.238 4.033 1.00 39.81 263 ILE A O 1
ATOM 2089 N N . ARG A 1 264 ? 12.335 -24.029 4.779 1.00 33.12 264 ARG A N 1
ATOM 2090 C CA . ARG A 1 264 ? 11.767 -25.255 4.194 1.00 33.12 264 ARG A CA 1
ATOM 2091 C C . ARG A 1 264 ? 10.381 -24.930 3.623 1.00 33.12 264 ARG A C 1
ATOM 2093 O O . ARG A 1 264 ? 9.425 -24.856 4.380 1.00 33.12 264 ARG A O 1
ATOM 2100 N N . GLY A 1 265 ? 10.277 -24.801 2.298 1.00 32.78 265 GLY A N 1
ATOM 2101 C CA . GLY A 1 265 ? 8.996 -24.794 1.575 1.00 32.78 265 GLY A CA 1
ATOM 2102 C C . GLY A 1 265 ? 8.868 -23.693 0.516 1.00 32.78 265 GLY A C 1
ATOM 2103 O O . GLY A 1 265 ? 8.818 -22.518 0.864 1.00 32.78 265 GLY A O 1
ATOM 2104 N N . ASP A 1 266 ? 8.825 -24.103 -0.761 1.00 36.62 266 ASP A N 1
ATOM 2105 C CA . ASP A 1 266 ? 8.304 -23.466 -1.997 1.00 36.62 266 ASP A CA 1
ATOM 2106 C C . ASP A 1 266 ? 8.504 -21.954 -2.269 1.00 36.62 266 ASP A C 1
ATOM 2108 O O . ASP A 1 266 ? 7.967 -21.404 -3.239 1.00 36.62 266 ASP A O 1
ATOM 2112 N N . SER A 1 267 ? 9.318 -21.269 -1.472 1.00 44.38 267 SER A N 1
ATOM 2113 C CA . SER A 1 267 ? 9.660 -19.853 -1.596 1.00 44.38 267 SER A CA 1
ATOM 2114 C C . SER A 1 267 ? 11.172 -19.668 -1.759 1.00 44.38 267 SER A C 1
ATOM 2116 O O . SER A 1 267 ? 11.817 -18.941 -1.011 1.00 44.38 267 SER A O 1
ATOM 2118 N N . ASP A 1 268 ? 11.745 -20.314 -2.776 1.00 42.03 268 ASP A N 1
ATOM 2119 C CA . ASP A 1 268 ? 13.185 -20.330 -3.107 1.00 42.03 268 ASP A CA 1
ATOM 2120 C C . ASP A 1 268 ? 13.823 -18.948 -3.438 1.00 42.03 268 ASP A C 1
ATOM 2122 O O . ASP A 1 268 ? 14.901 -18.880 -4.018 1.00 42.03 268 ASP A O 1
ATOM 2126 N N . ASP A 1 269 ? 13.200 -17.817 -3.090 1.00 48.91 269 ASP A N 1
ATOM 2127 C CA . ASP A 1 269 ? 13.479 -16.489 -3.668 1.00 48.91 269 ASP A CA 1
ATOM 2128 C C . ASP A 1 269 ? 13.866 -15.383 -2.660 1.00 48.91 269 ASP A C 1
ATOM 2130 O O . ASP A 1 269 ? 13.931 -14.206 -3.036 1.00 48.91 269 ASP A O 1
ATOM 2134 N N . TYR A 1 270 ? 14.084 -15.710 -1.380 1.00 49.34 270 TYR A N 1
ATOM 2135 C CA . TYR A 1 270 ? 14.309 -14.700 -0.323 1.00 49.34 270 TYR A CA 1
ATOM 2136 C C . TYR A 1 270 ? 15.716 -14.699 0.296 1.00 49.34 270 TYR A C 1
ATOM 2138 O O . TYR A 1 270 ? 16.027 -13.841 1.127 1.00 49.34 270 TYR A O 1
ATOM 2146 N N . ARG A 1 271 ? 16.597 -15.609 -0.138 1.00 41.41 271 ARG A N 1
ATOM 2147 C CA . ARG A 1 271 ? 17.924 -15.815 0.455 1.00 41.41 271 ARG A CA 1
ATOM 2148 C C . ARG A 1 271 ? 19.040 -15.212 -0.404 1.00 41.41 271 ARG A C 1
ATOM 2150 O O . ARG A 1 271 ? 19.123 -15.502 -1.593 1.00 41.41 271 ARG A O 1
ATOM 2157 N N . ARG A 1 272 ? 19.945 -14.441 0.208 1.00 43.50 272 ARG A N 1
ATOM 2158 C CA . ARG A 1 272 ? 21.321 -14.297 -0.306 1.00 43.50 272 ARG A CA 1
ATOM 2159 C C . ARG A 1 272 ? 22.166 -15.483 0.159 1.00 43.50 272 ARG A C 1
ATOM 2161 O O . ARG A 1 272 ? 21.877 -16.084 1.195 1.00 43.50 272 ARG A O 1
ATOM 2168 N N . ASP A 1 273 ? 23.240 -15.780 -0.572 1.00 43.44 273 ASP A N 1
ATOM 2169 C CA . ASP A 1 273 ? 24.203 -16.844 -0.230 1.00 43.44 273 ASP A CA 1
ATOM 2170 C C . ASP A 1 273 ? 24.815 -16.682 1.178 1.00 43.44 273 ASP A C 1
ATOM 2172 O O . ASP A 1 273 ? 25.288 -17.650 1.773 1.00 43.44 273 ASP A O 1
ATOM 2176 N N . ASP A 1 274 ? 24.773 -15.472 1.745 1.00 46.31 274 ASP A N 1
ATOM 2177 C CA . ASP A 1 274 ? 25.255 -15.148 3.092 1.00 46.31 274 ASP A CA 1
ATOM 2178 C C . ASP A 1 274 ? 24.237 -15.425 4.218 1.00 46.31 274 ASP A C 1
ATOM 2180 O O . ASP A 1 274 ? 24.565 -15.281 5.395 1.00 46.31 274 ASP A O 1
ATOM 2184 N N . GLY A 1 275 ? 23.017 -15.860 3.886 1.00 47.91 275 GLY A N 1
ATOM 2185 C CA . GLY A 1 275 ? 21.958 -16.135 4.858 1.00 47.91 275 GLY A CA 1
ATOM 2186 C C . GLY A 1 275 ? 21.225 -14.899 5.386 1.00 47.91 275 GLY A C 1
ATOM 2187 O O . GLY A 1 275 ? 20.387 -15.059 6.272 1.00 47.91 275 GLY A O 1
ATOM 2188 N N . SER A 1 276 ? 21.489 -13.705 4.846 1.00 49.53 276 SER A N 1
ATOM 2189 C CA . SER A 1 276 ? 20.729 -12.496 5.171 1.00 49.53 276 SER A CA 1
ATOM 2190 C C . SER A 1 276 ? 19.316 -12.539 4.569 1.00 49.53 276 SER A C 1
ATOM 2192 O O . SER A 1 276 ? 19.124 -12.925 3.411 1.00 49.53 276 SER A O 1
ATOM 2194 N N . CYS A 1 277 ? 18.314 -12.137 5.362 1.00 52.56 277 CYS A N 1
ATOM 2195 C CA . CYS A 1 277 ? 16.976 -11.843 4.850 1.00 52.56 277 CYS A CA 1
ATOM 2196 C C . CYS A 1 277 ? 17.062 -10.528 4.071 1.00 52.56 277 CYS A C 1
ATOM 2198 O O . CYS A 1 277 ? 17.441 -9.500 4.629 1.00 52.56 277 CYS A O 1
ATOM 2200 N N . THR A 1 278 ? 16.793 -10.568 2.767 1.00 51.25 278 THR A N 1
ATOM 2201 C CA . THR A 1 278 ? 17.073 -9.424 1.879 1.00 51.25 278 THR A CA 1
ATOM 2202 C C . THR A 1 278 ? 15.865 -8.616 1.468 1.00 51.25 278 THR A C 1
ATOM 2204 O O . THR A 1 278 ? 16.024 -7.572 0.838 1.00 51.25 278 THR A O 1
ATOM 2207 N N . LYS A 1 279 ? 14.659 -9.073 1.803 1.00 66.12 279 LYS A N 1
ATOM 2208 C CA . LYS A 1 279 ? 13.442 -8.393 1.377 1.00 66.12 279 LYS A CA 1
ATOM 2209 C C . LYS A 1 279 ? 12.734 -7.822 2.589 1.00 66.12 279 LYS A C 1
ATOM 2211 O O . LYS A 1 279 ? 12.227 -8.552 3.437 1.00 66.12 279 LYS A O 1
ATOM 2216 N N . PHE A 1 280 ? 12.725 -6.500 2.652 1.00 77.62 280 PHE A N 1
ATOM 2217 C CA . PHE A 1 280 ? 11.860 -5.785 3.562 1.00 77.62 280 PHE A CA 1
ATOM 2218 C C . PHE A 1 280 ? 10.414 -5.820 3.050 1.00 77.62 280 PHE A C 1
ATOM 2220 O O . PHE A 1 280 ? 10.113 -6.174 1.904 1.00 77.62 280 PHE A O 1
ATOM 2227 N N . HIS A 1 281 ? 9.496 -5.456 3.926 1.00 85.56 281 HIS A N 1
ATOM 2228 C CA . HIS A 1 281 ? 8.074 -5.458 3.650 1.00 85.56 281 HIS A CA 1
ATOM 2229 C C . HIS A 1 281 ? 7.409 -4.268 4.328 1.00 85.56 281 HIS A C 1
ATOM 2231 O O . HIS A 1 281 ? 8.007 -3.592 5.166 1.00 85.56 281 HIS A O 1
ATOM 2237 N N . ALA A 1 282 ? 6.173 -3.991 3.935 1.00 89.12 282 ALA A N 1
ATOM 2238 C CA . ALA A 1 282 ? 5.354 -2.958 4.545 1.00 89.12 282 ALA A CA 1
ATOM 2239 C C . ALA A 1 282 ? 3.966 -3.499 4.873 1.00 89.12 282 ALA A C 1
ATOM 2241 O O . ALA A 1 282 ? 3.481 -4.386 4.179 1.00 89.12 282 ALA A O 1
ATOM 2242 N N . MET A 1 283 ? 3.318 -2.995 5.914 1.00 92.19 283 MET A N 1
ATOM 2243 C CA . MET A 1 283 ? 1.955 -3.367 6.313 1.00 92.19 283 MET A CA 1
ATOM 2244 C C . MET A 1 283 ? 1.266 -2.204 7.017 1.00 92.19 283 MET A C 1
ATOM 2246 O O . MET A 1 283 ? 1.909 -1.199 7.320 1.00 92.19 283 MET A O 1
ATOM 2250 N N . LEU A 1 284 ? -0.036 -2.336 7.281 1.00 93.56 284 LEU A N 1
ATOM 2251 C CA . LEU A 1 284 ? -0.776 -1.356 8.075 1.00 93.56 284 LEU A CA 1
ATOM 2252 C C . LEU A 1 284 ? -1.300 -1.971 9.364 1.00 93.56 284 LEU A C 1
ATOM 2254 O O . LEU A 1 284 ? -2.051 -2.935 9.295 1.00 93.56 284 LEU A O 1
ATOM 2258 N N . ILE A 1 285 ? -0.994 -1.387 10.523 1.00 94.12 285 ILE A N 1
ATOM 2259 C CA . ILE A 1 285 ? -1.766 -1.680 11.739 1.00 94.12 285 ILE A CA 1
ATOM 2260 C C . ILE A 1 285 ? -3.098 -0.948 11.604 1.00 94.12 285 ILE A C 1
ATOM 2262 O O . ILE A 1 285 ? -3.127 0.281 11.560 1.00 94.12 285 ILE A O 1
ATOM 2266 N N . ILE A 1 286 ? -4.192 -1.702 11.524 1.00 93.44 286 ILE A N 1
ATOM 2267 C CA . ILE A 1 286 ? -5.556 -1.177 11.347 1.00 93.44 286 ILE A CA 1
ATOM 2268 C C . ILE A 1 286 ? -6.458 -1.467 12.549 1.00 93.44 286 ILE A C 1
ATOM 2270 O O . ILE A 1 286 ? -7.617 -1.052 12.564 1.00 93.44 286 ILE A O 1
ATOM 2274 N N . GLY A 1 287 ? -5.955 -2.183 13.552 1.00 92.38 287 GLY A N 1
ATOM 2275 C CA . GLY A 1 287 ? -6.701 -2.462 14.765 1.00 92.38 287 GLY A CA 1
ATOM 2276 C C . GLY A 1 287 ? -5.823 -2.949 15.904 1.00 92.38 287 GLY A C 1
ATOM 2277 O O . GLY A 1 287 ? -4.675 -3.348 15.711 1.00 92.38 287 GLY A O 1
ATOM 2278 N N . VAL A 1 288 ? -6.393 -2.917 17.097 1.00 92.88 288 VAL A N 1
ATOM 2279 C CA . VAL A 1 288 ? -5.767 -3.380 18.331 1.00 92.88 288 VAL A CA 1
ATOM 2280 C C . VAL A 1 288 ? -6.826 -4.035 19.202 1.00 92.88 288 VAL A C 1
ATOM 2282 O O . VAL A 1 288 ? -7.972 -3.581 19.235 1.00 92.88 288 VAL A O 1
ATOM 2285 N N . ARG A 1 289 ? -6.462 -5.114 19.885 1.00 89.62 289 ARG A N 1
ATOM 2286 C CA . ARG A 1 289 ? -7.304 -5.736 20.905 1.00 89.62 289 ARG A CA 1
ATOM 2287 C C . ARG A 1 289 ? -6.504 -6.100 22.144 1.00 89.62 289 ARG A C 1
ATOM 2289 O O . ARG A 1 289 ? -5.290 -6.295 22.082 1.00 89.62 289 ARG A O 1
ATOM 2296 N N . GLY A 1 290 ? -7.226 -6.256 23.246 1.00 83.75 290 GLY A N 1
ATOM 2297 C CA . GLY A 1 290 ? -6.652 -6.424 24.574 1.00 83.75 290 GLY A CA 1
ATOM 2298 C C . GLY A 1 290 ? -6.316 -5.076 25.212 1.00 83.75 290 GLY A C 1
ATOM 2299 O O . GLY A 1 290 ? -6.057 -4.089 24.528 1.00 83.75 290 GLY A O 1
ATOM 2300 N N . ALA A 1 291 ? -6.353 -5.038 26.542 1.00 66.00 291 ALA A N 1
ATOM 2301 C CA . ALA A 1 291 ? -5.962 -3.883 27.342 1.00 66.00 291 ALA A CA 1
ATOM 2302 C C . ALA A 1 291 ? -4.750 -4.251 28.210 1.00 66.00 291 ALA A C 1
ATOM 2304 O O . ALA A 1 291 ? -4.681 -5.369 28.723 1.00 66.00 291 ALA A O 1
ATOM 2305 N N . GLY A 1 292 ? -3.819 -3.313 28.403 1.00 70.88 292 GLY A N 1
ATOM 2306 C CA . GLY A 1 292 ? -2.668 -3.489 29.295 1.00 70.88 292 GLY A CA 1
ATOM 2307 C C . GLY A 1 292 ? -1.452 -4.134 28.624 1.00 70.88 292 GLY A C 1
ATOM 2308 O O . GLY A 1 292 ? -1.033 -3.697 27.558 1.00 70.88 292 GLY A O 1
ATOM 2309 N N . ASP A 1 293 ? -0.881 -5.159 29.261 1.00 71.19 293 ASP A N 1
ATOM 2310 C CA . ASP A 1 293 ? 0.508 -5.601 29.030 1.00 71.19 293 ASP A CA 1
ATOM 2311 C C . ASP A 1 293 ? 0.723 -6.507 27.801 1.00 71.19 293 ASP A C 1
ATOM 2313 O O . ASP A 1 293 ? 1.860 -6.847 27.472 1.00 71.19 293 ASP A O 1
ATOM 2317 N N . ALA A 1 294 ? -0.345 -6.925 27.116 1.00 84.25 294 ALA A N 1
ATOM 2318 C CA . ALA A 1 294 ? -0.254 -7.864 25.992 1.00 84.25 294 ALA A CA 1
ATOM 2319 C C . ALA A 1 294 ? -1.199 -7.509 24.828 1.00 84.25 294 ALA A C 1
ATOM 2321 O O . ALA A 1 294 ? -2.046 -8.332 24.455 1.00 84.25 294 ALA A O 1
ATOM 2322 N N . PRO A 1 295 ? -1.088 -6.302 24.237 1.00 89.69 295 PRO A N 1
ATOM 2323 C CA . PRO A 1 295 ? -1.922 -5.936 23.106 1.00 89.69 295 PRO A CA 1
ATOM 2324 C C . PRO A 1 295 ? -1.603 -6.822 21.895 1.00 89.69 295 PRO A C 1
ATOM 2326 O O . PRO A 1 295 ? -0.453 -7.208 21.639 1.00 89.69 295 PRO A O 1
ATOM 2329 N N . ARG A 1 296 ? -2.653 -7.144 21.142 1.00 89.44 296 ARG A N 1
ATOM 2330 C CA . ARG A 1 296 ? -2.564 -7.800 19.837 1.00 89.44 296 ARG A CA 1
ATOM 2331 C C . ARG A 1 296 ? -2.961 -6.794 18.772 1.00 89.44 296 ARG A C 1
ATOM 2333 O O . ARG A 1 296 ? -3.933 -6.061 18.942 1.00 89.44 296 ARG A O 1
ATOM 2340 N N . PHE A 1 297 ? -2.218 -6.770 17.678 1.00 91.06 297 PHE A N 1
ATOM 2341 C CA . PHE A 1 297 ? -2.402 -5.816 16.596 1.00 91.06 297 PHE A CA 1
ATOM 2342 C C . PHE A 1 297 ? -2.922 -6.529 15.365 1.00 91.06 297 PHE A C 1
ATOM 2344 O O . PHE A 1 297 ? -2.361 -7.530 14.920 1.00 91.06 297 PHE A O 1
ATOM 2351 N N . LEU A 1 298 ? -3.988 -5.975 14.805 1.00 90.44 298 LEU A N 1
ATOM 2352 C CA . LEU A 1 298 ? -4.520 -6.392 13.530 1.00 90.44 298 LEU A CA 1
ATOM 2353 C C . LEU A 1 298 ? -3.766 -5.648 12.440 1.00 90.44 298 LEU A C 1
ATOM 2355 O O . LEU A 1 298 ? -3.811 -4.417 12.362 1.00 90.44 298 LEU A O 1
ATOM 2359 N N . VAL A 1 299 ? -3.115 -6.413 11.578 1.00 90.81 299 VAL A N 1
ATOM 2360 C CA . VAL A 1 299 ? -2.261 -5.900 10.524 1.00 90.81 299 VAL A CA 1
ATOM 2361 C C . VAL A 1 299 ? -2.829 -6.294 9.169 1.00 90.81 299 VAL A C 1
ATOM 2363 O O . VAL A 1 299 ? -3.037 -7.470 8.881 1.00 90.81 299 VAL A O 1
ATOM 2366 N N . GLN A 1 300 ? -3.077 -5.304 8.320 1.00 89.94 300 GLN A N 1
ATOM 2367 C CA . GLN A 1 300 ? -3.457 -5.513 6.935 1.00 89.94 300 GLN A CA 1
ATOM 2368 C C . GLN A 1 300 ? -2.217 -5.714 6.059 1.00 89.94 300 GLN A C 1
ATOM 2370 O O . GLN A 1 300 ? -1.249 -4.953 6.119 1.00 89.94 300 GLN A O 1
ATOM 2375 N N . ASN A 1 301 ? -2.298 -6.726 5.204 1.00 86.75 301 ASN A N 1
ATOM 2376 C CA . ASN A 1 301 ? -1.294 -7.139 4.240 1.00 86.75 301 ASN A CA 1
ATOM 2377 C C . ASN A 1 301 ? -1.970 -7.421 2.877 1.00 86.75 301 ASN A C 1
ATOM 2379 O O . ASN A 1 301 ? -3.191 -7.345 2.733 1.00 86.75 301 ASN A O 1
ATOM 2383 N N . TRP A 1 302 ? -1.185 -7.715 1.842 1.00 84.69 302 TRP A N 1
ATOM 2384 C CA . TRP A 1 302 ? -1.670 -7.783 0.453 1.00 84.69 302 TRP A CA 1
ATOM 2385 C C . TRP A 1 302 ? -1.434 -9.127 -0.219 1.00 84.69 302 TRP A C 1
ATOM 2387 O O . TRP A 1 302 ? -1.750 -9.298 -1.396 1.00 84.69 302 TRP A O 1
ATOM 2397 N N . TRP A 1 303 ? -0.918 -10.113 0.505 1.00 80.00 303 TRP A N 1
ATOM 2398 C CA . TRP A 1 303 ? -0.758 -11.449 -0.047 1.00 80.00 303 TRP A CA 1
ATOM 2399 C C . TRP A 1 303 ? -2.106 -12.108 -0.267 1.00 80.00 303 TRP A C 1
ATOM 2401 O O . TRP A 1 303 ? -2.981 -12.068 0.594 1.00 80.00 303 TRP A O 1
ATOM 2411 N N . ARG A 1 304 ? -2.241 -12.786 -1.407 1.00 74.56 304 ARG A N 1
ATOM 2412 C CA . ARG A 1 304 ? -3.468 -13.466 -1.846 1.00 74.56 304 ARG A CA 1
ATOM 2413 C C . ARG A 1 304 ? -4.169 -14.317 -0.777 1.00 74.56 304 ARG A C 1
ATOM 2415 O O . ARG A 1 304 ? -5.383 -14.465 -0.853 1.00 74.56 304 ARG A O 1
ATOM 2422 N N . ARG A 1 305 ? -3.425 -14.890 0.174 1.00 72.62 305 ARG A N 1
ATOM 2423 C CA . ARG A 1 305 ? -3.950 -15.772 1.232 1.00 72.62 305 ARG A CA 1
ATOM 2424 C C . ARG A 1 305 ? -3.843 -15.207 2.651 1.00 72.62 305 ARG A C 1
ATOM 2426 O O . ARG A 1 305 ? -4.436 -15.773 3.555 1.00 72.62 305 ARG A O 1
ATOM 2433 N N . HIS A 1 306 ? -3.141 -14.092 2.842 1.00 76.38 306 HIS A N 1
ATOM 2434 C CA . HIS A 1 306 ? -2.831 -13.540 4.166 1.00 76.38 306 HIS A CA 1
ATOM 2435 C C . HIS A 1 306 ? -3.001 -12.024 4.141 1.00 76.38 306 HIS A C 1
ATOM 2437 O O . HIS A 1 306 ? -2.047 -11.267 4.295 1.00 76.38 306 HIS A O 1
ATOM 2443 N N . GLN A 1 307 ? -4.219 -11.574 3.852 1.00 79.88 307 GLN A N 1
ATOM 2444 C CA . GLN A 1 307 ? -4.524 -10.145 3.744 1.00 79.88 307 GLN A CA 1
ATOM 2445 C C . GLN A 1 307 ? -4.696 -9.475 5.106 1.00 79.88 307 GLN A C 1
ATOM 2447 O O . GLN A 1 307 ? -4.639 -8.254 5.211 1.00 79.88 307 GLN A O 1
ATOM 2452 N N . PHE A 1 308 ? -4.898 -10.279 6.144 1.00 83.25 308 PHE A N 1
ATOM 2453 C CA . PHE A 1 308 ? -4.928 -9.848 7.527 1.00 83.25 308 PHE A CA 1
ATOM 2454 C C . PHE A 1 308 ? -4.105 -10.827 8.339 1.00 83.25 308 PHE A C 1
ATOM 2456 O O . PHE A 1 308 ? -4.233 -12.037 8.158 1.00 83.25 308 PHE A O 1
ATOM 2463 N N . VAL A 1 309 ? -3.266 -10.291 9.209 1.00 83.38 309 VAL A N 1
ATOM 2464 C CA . VAL A 1 309 ? -2.460 -11.055 10.152 1.00 83.38 309 VAL A CA 1
ATOM 2465 C C . VAL A 1 309 ? -2.583 -10.408 11.520 1.00 83.38 309 VAL A C 1
ATOM 2467 O O . VAL A 1 309 ? -2.757 -9.196 11.640 1.00 83.38 309 VAL A O 1
ATOM 2470 N N . GLU A 1 310 ? -2.516 -11.225 12.560 1.00 86.00 310 GLU A N 1
ATOM 2471 C CA . GLU A 1 310 ? -2.395 -10.739 13.926 1.00 86.00 310 GLU A CA 1
ATOM 2472 C C . GLU A 1 310 ? -0.935 -10.823 14.363 1.00 86.00 310 GLU A C 1
ATOM 2474 O O . GLU A 1 310 ? -0.285 -11.856 14.185 1.00 86.00 310 GLU A O 1
ATOM 2479 N N . VAL A 1 311 ? -0.438 -9.750 14.976 1.00 86.38 311 VAL A N 1
ATOM 2480 C CA . VAL A 1 311 ? 0.906 -9.701 15.559 1.00 86.38 311 VAL A CA 1
ATOM 2481 C C . VAL A 1 311 ? 0.846 -9.286 17.025 1.00 86.38 311 VAL A C 1
ATOM 2483 O O . VAL A 1 311 ? -0.042 -8.548 17.452 1.00 86.38 311 VAL A O 1
ATOM 2486 N N . SER A 1 312 ? 1.793 -9.774 17.821 1.00 86.88 312 SER A N 1
ATOM 2487 C CA . SER A 1 312 ? 1.950 -9.382 19.223 1.00 86.88 312 SER A CA 1
ATOM 2488 C C . SER A 1 312 ? 2.837 -8.145 19.364 1.00 86.88 312 SER A C 1
ATOM 2490 O O . SER A 1 312 ? 3.655 -7.858 18.487 1.00 86.88 312 SER A O 1
ATOM 2492 N N . LEU A 1 313 ? 2.748 -7.456 20.505 1.00 87.06 313 LEU A N 1
ATOM 2493 C CA . LEU A 1 313 ? 3.735 -6.431 20.863 1.00 87.06 313 LEU A CA 1
ATOM 2494 C C . LEU A 1 313 ? 5.164 -6.987 20.877 1.00 87.06 313 LEU A C 1
ATOM 2496 O O . LEU A 1 313 ? 6.072 -6.343 20.365 1.00 87.06 313 LEU A O 1
ATOM 2500 N N . ALA A 1 314 ? 5.357 -8.204 21.395 1.00 85.12 314 ALA A N 1
ATOM 2501 C CA . ALA A 1 314 ? 6.666 -8.854 21.429 1.00 85.12 314 ALA A CA 1
ATOM 2502 C C . ALA A 1 314 ? 7.259 -9.043 20.023 1.00 85.12 314 ALA A C 1
ATOM 2504 O O . ALA A 1 314 ? 8.450 -8.820 19.824 1.00 85.12 314 ALA A O 1
ATOM 2505 N N . TYR A 1 315 ? 6.429 -9.403 19.040 1.00 84.19 315 TYR A N 1
ATOM 2506 C CA . TYR A 1 315 ? 6.857 -9.495 17.647 1.00 84.19 315 TYR A CA 1
ATOM 2507 C C . TYR A 1 315 ? 7.255 -8.123 17.084 1.00 84.19 315 TYR A C 1
ATOM 2509 O O . TYR A 1 315 ? 8.317 -7.998 16.475 1.00 84.19 315 TYR A O 1
ATOM 2517 N N . LEU A 1 316 ? 6.439 -7.088 17.318 1.00 85.38 316 LEU A N 1
ATOM 2518 C CA . LEU A 1 316 ? 6.740 -5.730 16.854 1.00 85.38 316 LEU A CA 1
ATOM 2519 C C . LEU A 1 316 ? 8.034 -5.179 17.483 1.00 85.38 316 LEU A C 1
ATOM 2521 O O . LEU A 1 316 ? 8.844 -4.566 16.789 1.00 85.38 316 LEU A O 1
ATOM 2525 N N . GLU A 1 317 ? 8.274 -5.442 18.769 1.00 84.50 317 GLU A N 1
ATOM 2526 C CA . GLU A 1 317 ? 9.532 -5.083 19.438 1.00 84.50 317 GLU A CA 1
ATOM 2527 C C . GLU A 1 317 ? 10.721 -5.910 18.922 1.00 84.50 317 GLU A C 1
ATOM 2529 O O . GLU A 1 317 ? 11.833 -5.394 18.841 1.00 84.50 317 GLU A O 1
ATOM 2534 N N . TRP A 1 318 ? 10.512 -7.164 18.508 1.00 82.44 318 TRP A N 1
ATOM 2535 C CA . TRP A 1 318 ? 11.566 -7.980 17.898 1.00 82.44 318 TRP A CA 1
ATOM 2536 C C . TRP A 1 318 ? 11.981 -7.474 16.510 1.00 82.44 318 TRP A C 1
ATOM 2538 O O . TRP A 1 318 ? 13.176 -7.442 16.220 1.00 82.44 318 TRP A O 1
ATOM 2548 N N . ILE A 1 319 ? 11.040 -7.032 15.663 1.00 80.06 319 ILE A N 1
ATOM 2549 C CA . ILE A 1 319 ? 11.393 -6.432 14.360 1.00 80.06 319 ILE A CA 1
ATOM 2550 C C . ILE A 1 319 ? 11.983 -5.024 14.492 1.00 80.06 319 ILE A C 1
ATOM 2552 O O . ILE A 1 319 ? 12.604 -4.530 13.549 1.00 80.06 319 ILE A O 1
ATOM 2556 N N . ARG A 1 320 ? 11.821 -4.372 15.651 1.00 81.56 320 ARG A N 1
ATOM 2557 C CA . ARG A 1 320 ? 12.228 -2.982 15.886 1.00 81.56 320 ARG A CA 1
ATOM 2558 C C . ARG A 1 320 ? 13.674 -2.658 15.495 1.00 81.56 320 ARG A C 1
ATOM 2560 O O . ARG A 1 320 ? 13.862 -1.623 14.859 1.00 81.56 320 ARG A O 1
ATOM 2567 N N . PRO A 1 321 ? 14.695 -3.480 15.813 1.00 77.31 321 PRO A N 1
ATOM 2568 C CA . PRO A 1 321 ? 16.082 -3.185 15.449 1.00 77.31 321 PRO A CA 1
ATOM 2569 C C . PRO A 1 321 ? 16.344 -3.204 13.940 1.00 77.31 321 PRO A C 1
ATOM 2571 O O . PRO A 1 321 ? 17.335 -2.638 13.489 1.00 77.31 321 PRO A O 1
ATOM 2574 N N . PHE A 1 322 ? 15.483 -3.865 13.164 1.00 72.19 322 PHE A N 1
ATOM 2575 C CA . PHE A 1 322 ? 15.634 -4.002 11.716 1.00 72.19 322 PHE A CA 1
ATOM 2576 C C . PHE A 1 322 ? 14.899 -2.921 10.924 1.00 72.19 322 PHE A C 1
ATOM 2578 O O . PHE A 1 322 ? 15.038 -2.845 9.706 1.00 72.19 322 PHE A O 1
ATOM 2585 N N . LEU A 1 323 ? 14.113 -2.093 11.607 1.00 69.31 323 LEU A N 1
ATOM 2586 C CA . LEU A 1 323 ? 13.421 -0.970 11.003 1.00 69.31 323 LEU A CA 1
ATOM 2587 C C . LEU A 1 323 ? 14.440 0.143 10.747 1.00 69.31 323 LEU A C 1
ATOM 2589 O O . LEU A 1 323 ? 15.085 0.642 11.672 1.00 69.31 323 LEU A O 1
ATOM 2593 N N . HIS A 1 324 ? 14.606 0.530 9.482 1.00 61.25 324 HIS A N 1
ATOM 2594 C CA . HIS A 1 324 ? 15.496 1.616 9.073 1.00 61.25 324 HIS A CA 1
ATOM 2595 C C . HIS A 1 324 ? 14.922 2.985 9.490 1.00 61.25 324 HIS A C 1
ATOM 2597 O O . HIS A 1 324 ? 14.436 3.757 8.669 1.00 61.25 324 HIS A O 1
ATOM 2603 N N . GLY A 1 325 ? 14.981 3.298 10.787 1.00 64.94 325 GLY A N 1
ATOM 2604 C CA . GLY A 1 325 ? 14.447 4.531 11.366 1.00 64.94 325 GLY A CA 1
ATOM 2605 C C . GLY A 1 325 ? 13.116 4.323 12.103 1.00 64.94 325 GLY A C 1
ATOM 2606 O O . GLY A 1 325 ? 12.879 3.246 12.649 1.00 64.94 325 GLY A O 1
ATOM 2607 N N . PRO A 1 326 ? 12.267 5.361 12.221 1.00 57.72 326 PRO A N 1
ATOM 2608 C CA . PRO A 1 326 ? 11.010 5.261 12.954 1.00 57.72 326 PRO A CA 1
ATOM 2609 C C . PRO A 1 326 ? 10.083 4.148 12.455 1.00 57.72 326 PRO A C 1
ATOM 2611 O O . PRO A 1 326 ? 9.651 4.126 11.314 1.00 57.72 326 PRO A O 1
ATOM 2614 N N . SER A 1 327 ? 9.788 3.239 13.377 1.00 66.88 327 SER A N 1
ATOM 2615 C CA . SER A 1 327 ? 9.268 1.882 13.183 1.00 66.88 327 SER A CA 1
ATOM 2616 C C . SER A 1 327 ? 7.807 1.777 12.743 1.00 66.88 327 SER A C 1
ATOM 2618 O O . SER A 1 327 ? 7.402 0.812 12.098 1.00 66.88 327 SER A O 1
ATOM 2620 N N . ALA A 1 328 ? 7.011 2.768 13.113 1.00 76.62 328 ALA A N 1
ATOM 2621 C CA . ALA A 1 328 ? 5.610 2.877 12.768 1.00 76.62 328 ALA A CA 1
ATOM 2622 C C . ALA A 1 328 ? 5.308 4.356 12.549 1.00 76.62 328 ALA A C 1
ATOM 2624 O O . ALA A 1 328 ? 5.606 5.196 13.406 1.00 76.62 328 ALA A O 1
ATOM 2625 N N . TYR A 1 329 ? 4.737 4.668 11.394 1.00 81.38 329 TYR A N 1
ATOM 2626 C CA . TYR A 1 329 ? 4.416 6.034 11.019 1.00 81.38 329 TYR A CA 1
ATOM 2627 C C . TYR A 1 329 ? 2.920 6.267 11.173 1.00 81.38 329 TYR A C 1
ATOM 2629 O O . TYR A 1 329 ? 2.110 5.650 10.476 1.00 81.38 329 TYR A O 1
ATOM 2637 N N . ALA A 1 330 ? 2.563 7.199 12.052 1.00 83.62 330 ALA A N 1
ATOM 2638 C CA . ALA A 1 330 ? 1.246 7.814 12.033 1.00 83.62 330 ALA A CA 1
ATOM 2639 C C . ALA A 1 330 ? 1.286 9.023 11.095 1.00 83.62 330 ALA A C 1
ATOM 2641 O O . ALA A 1 330 ? 2.037 9.976 11.327 1.00 83.62 330 ALA A O 1
ATOM 2642 N N . VAL A 1 331 ? 0.466 9.003 10.047 1.00 83.94 331 VAL A N 1
ATOM 2643 C CA . VAL A 1 331 ? 0.301 10.153 9.152 1.00 83.94 331 VAL A CA 1
ATOM 2644 C C . VAL A 1 331 ? -0.852 10.995 9.680 1.00 83.94 331 VAL A C 1
ATOM 2646 O O . VAL A 1 331 ? -2.010 10.613 9.576 1.00 83.94 331 VAL A O 1
ATOM 2649 N N . CYS A 1 332 ? -0.530 12.142 10.276 1.00 81.56 332 CYS A N 1
ATOM 2650 C CA . CYS A 1 332 ? -1.523 12.990 10.947 1.00 81.56 332 CYS A CA 1
ATOM 2651 C C . CYS A 1 332 ? -2.123 14.063 10.038 1.00 81.56 332 CYS A C 1
ATOM 2653 O O . CYS A 1 332 ? -3.016 14.805 10.447 1.00 81.56 332 CYS A O 1
ATOM 2655 N N . THR A 1 333 ? -1.597 14.191 8.826 1.00 83.25 333 THR A N 1
ATOM 2656 C CA . THR A 1 333 ? -2.055 15.186 7.868 1.00 83.25 333 THR A CA 1
ATOM 2657 C C . THR A 1 333 ? -3.335 14.709 7.201 1.00 83.25 333 THR A C 1
ATOM 2659 O O . THR A 1 333 ? -3.335 13.625 6.612 1.00 83.25 333 THR A O 1
ATOM 2662 N N . PRO A 1 334 ? -4.408 15.518 7.231 1.00 86.06 334 PRO A N 1
ATOM 2663 C CA . PRO A 1 334 ? -5.604 15.219 6.472 1.00 86.06 334 PRO A CA 1
ATOM 2664 C C . PRO A 1 334 ? -5.292 15.078 4.989 1.00 86.06 334 PRO A C 1
ATOM 2666 O O . PRO A 1 334 ? -4.680 15.962 4.390 1.00 86.06 334 PRO A O 1
ATOM 2669 N N . GLN A 1 335 ? -5.761 13.987 4.395 1.00 86.62 335 GLN A N 1
ATOM 2670 C CA . GLN A 1 335 ? -5.769 13.820 2.954 1.00 86.62 335 GLN A CA 1
ATOM 2671 C C . GLN A 1 335 ? -7.217 13.771 2.478 1.00 86.62 335 GLN A C 1
ATOM 2673 O O . GLN A 1 335 ? -8.026 13.061 3.061 1.00 86.62 335 GLN A O 1
ATOM 2678 N N . LEU A 1 336 ? -7.551 14.547 1.445 1.00 87.31 336 LEU A N 1
ATOM 2679 C CA . LEU A 1 336 ? -8.931 14.665 0.950 1.00 87.31 336 LEU A CA 1
ATOM 2680 C C . LEU A 1 336 ? -9.146 14.022 -0.422 1.00 87.31 336 LEU A C 1
ATOM 2682 O O . LEU A 1 336 ? -10.284 13.756 -0.796 1.00 87.31 336 LEU A O 1
ATOM 2686 N N . ALA A 1 337 ? -8.072 13.783 -1.174 1.00 88.25 337 ALA A N 1
ATOM 2687 C CA . ALA A 1 337 ? -8.134 13.187 -2.500 1.00 88.25 337 ALA A CA 1
ATOM 2688 C C . ALA A 1 337 ? -6.814 12.503 -2.869 1.00 88.25 337 ALA A C 1
ATOM 2690 O O . ALA A 1 337 ? -5.750 12.852 -2.348 1.00 88.25 337 ALA A O 1
ATOM 2691 N N . VAL A 1 338 ? -6.887 11.561 -3.809 1.00 88.94 338 VAL A N 1
ATOM 2692 C CA . VAL A 1 338 ? -5.718 11.045 -4.531 1.00 88.94 338 VAL A CA 1
ATOM 2693 C C . VAL A 1 338 ? -5.097 12.193 -5.346 1.00 88.94 338 VAL A C 1
ATOM 2695 O O . VAL A 1 338 ? -5.844 13.023 -5.876 1.00 88.94 338 VAL A O 1
ATOM 2698 N N . PRO A 1 339 ? -3.758 12.280 -5.463 1.00 89.19 339 PRO A N 1
ATOM 2699 C CA . PRO A 1 339 ? -3.107 13.286 -6.295 1.00 89.19 339 PRO A CA 1
ATOM 2700 C C . PRO A 1 339 ? -3.697 13.378 -7.713 1.00 89.19 339 PRO A C 1
ATOM 2702 O O . PRO A 1 339 ? -3.946 12.365 -8.372 1.00 89.19 339 PRO A O 1
ATOM 2705 N N . ALA A 1 340 ? -3.917 14.609 -8.185 1.00 86.94 340 ALA A N 1
ATOM 2706 C CA . ALA A 1 340 ? -4.583 14.864 -9.460 1.00 86.94 340 ALA A CA 1
ATOM 2707 C C . ALA A 1 340 ? -3.878 14.149 -10.624 1.00 86.94 340 ALA A C 1
ATOM 2709 O O . ALA A 1 340 ? -2.656 14.201 -10.756 1.00 86.94 340 ALA A O 1
ATOM 2710 N N . GLY A 1 341 ? -4.666 13.490 -11.473 1.00 86.44 341 GLY A N 1
ATOM 2711 C CA . GLY A 1 341 ? -4.160 12.713 -12.604 1.00 86.44 341 GLY A CA 1
ATOM 2712 C C . GLY A 1 341 ? -3.769 11.272 -12.271 1.00 86.44 341 GLY A C 1
ATOM 2713 O O . GLY A 1 341 ? -3.575 10.510 -13.210 1.00 86.44 341 GLY A O 1
ATOM 2714 N N . PHE A 1 342 ? -3.726 10.874 -10.995 1.00 87.88 342 PHE A N 1
ATOM 2715 C CA . PHE A 1 342 ? -3.414 9.500 -10.566 1.00 87.88 342 PHE A CA 1
ATOM 2716 C C . PHE A 1 342 ? -4.583 8.773 -9.899 1.00 87.88 342 PHE A C 1
ATOM 2718 O O . PHE A 1 342 ? -4.430 7.638 -9.456 1.00 87.88 342 PHE A O 1
ATOM 2725 N N . ALA A 1 343 ? -5.735 9.433 -9.803 1.00 83.25 343 ALA A N 1
ATOM 2726 C CA . ALA A 1 343 ? -6.988 8.788 -9.452 1.00 83.25 343 ALA A CA 1
ATOM 2727 C C . ALA A 1 343 ? -7.388 7.799 -10.550 1.00 83.25 343 ALA A C 1
ATOM 2729 O O . ALA A 1 343 ? -7.267 8.122 -11.737 1.00 83.25 343 ALA A O 1
ATOM 2730 N N . GLN A 1 344 ? -7.859 6.634 -10.120 1.00 68.06 344 GLN A N 1
ATOM 2731 C CA . GLN A 1 344 ? -8.530 5.666 -10.972 1.00 68.06 344 GLN A CA 1
ATOM 2732 C C . GLN A 1 344 ? -10.025 5.948 -11.112 1.00 68.06 344 GLN A C 1
ATOM 2734 O O . GLN A 1 344 ? -10.631 6.399 -10.110 1.00 68.06 344 GLN A O 1
#

Radius of gyration: 21.47 Å; chains: 1; bounding box: 53×45×69 Å

pLDDT: mean 72.92, std 17.7, range [32.78, 94.31]

Foldseek 3Di:
DDDPPDPPLVVLLVLLLVLCVVQVLDDPDPPDDPVVVVVVSCCLSVVVVDPCSVLSVQLNVLSSQLSPPDFHDDDPDDPVLQDDVCVVCVVCVVCVPPVFKAFLLQHQPLQDPLCSVLLDDAAADADAFCLQVALQSVLSNLLRNQDPDRDDSWTFRVSPCCSPPDHSNQSNCVRRVSHHPWSVVNNVVFCCQQPNDWDKDQDDLVRDDNVNCSQQNKKKQTFFFAALPNADLQQEDDDPDDDPPPPVVQVPDPDRDPDQRDDDDDCPDQDDPSRDRDDTHMWIFRMWGHDPDKIKTWIADRYSHHRIHIYISVRLVVRVVRRPPRRIIRTRDRGNDGRPPRID

Sequence (344 aa):
MAFDGIPATTHKECTMLAFLYEKNVVRIRAGSTPDIRKRFYSAIVHPETSYDVTFFEKAHKKLSRITATTDDYVSNHVPAGVLSWDDAMRMMPEWADPATSYVFHRDDPDILPANRGQVLIQRVIERGPSYMHAPVVLQHYLISKYSKSKIDPVILDMAKYIRDTFNTEQLKRHFLEDEGIPSSDLMHDLMQRGTPGTVTIIVSLSDIDAAFLQKHGPLLLSEFPLCDDFCSDDGRLVHELSYCDASAEHALHPNPVPGRCAIRGDSDDYRRDDGSCTKFHAMLIIGVRGAGDAPRFLVQNWWRRHQFVEVSLAYLEWIRPFLHGPSAYAVCTPQLAVPAGFAQ

Secondary structure (DSSP, 8-state):
---TTS-HHHHHHHHHHHHHHHTT-----TT--HHHHHHHHHHHH-GGGSS-HHHHHHHHHHHHHHT-SS-----SSPPTTSPPHHHHHHH-TTSS-TTTEEEHHHH-TTS-GGGHHHH-----BSSS--TTHHHHHHHHHHHHHH--SPPP---B-HHHHHHHH--HHHHHIIIIIS----HHHHHHHHHHHHSS---EEE--GGG--HHHHHHH--EEEEEEEPPTTSS-TT-----SS-S----TTSTTSSS-PPP-----SS-TTSB-TT--B--EEEEEEEEEE--SS--EEEEEEEETTEEEEEEEHHHHHHHGGGSSS-SSEEE-S---SPPTT-B-

Organism: NCBI:txid233186